Protein AF-C6DAR6-F1 (afdb_monomer_lite)

Foldseek 3Di:
DAFEEAEQLLCLLDLLVLVCLVPQFDDVNSYAHAADLQLSLVSNLVNLVPHPDDPVSSCVSNVVSVCSSPDPPGRRYDHDPVLCPFPVVCRNPSVSSVVSSCVVPNGLAYDDPDDDPGYDYSVVVVVVPPSSDDDPDDDFDPDLVRVCVVCVVVVVPDPDDDDDDPPDDPVPPVSVVVVVVVCVVPPD

Structure (mmCIF, N/CA/C/O backbone):
data_AF-C6DAR6-F1
#
_entry.id   AF-C6DAR6-F1
#
loop_
_atom_site.group_PDB
_atom_site.id
_atom_site.type_symbol
_atom_site.label_atom_id
_atom_site.label_alt_id
_atom_site.label_comp_id
_atom_site.label_asym_id
_atom_site.label_entity_id
_atom_site.label_seq_id
_atom_site.pdbx_PDB_ins_code
_atom_site.Cartn_x
_atom_site.Cartn_y
_atom_site.Cartn_z
_atom_site.occupancy
_atom_site.B_iso_or_equiv
_atom_site.auth_seq_id
_atom_site.auth_comp_id
_atom_site.auth_asym_id
_atom_site.auth_atom_id
_atom_site.pdbx_PDB_model_num
ATOM 1 N N . MET A 1 1 ? 5.109 1.250 -13.533 1.00 72.62 1 MET A N 1
ATOM 2 C CA . MET A 1 1 ? 5.911 0.999 -12.310 1.00 72.62 1 MET A CA 1
ATOM 3 C C . MET A 1 1 ? 5.033 1.287 -11.105 1.00 72.62 1 MET A C 1
ATOM 5 O O . MET A 1 1 ? 4.299 2.269 -11.155 1.00 72.62 1 MET A O 1
ATOM 9 N N . TYR A 1 2 ? 5.037 0.427 -10.086 1.00 86.88 2 TYR A N 1
ATOM 10 C CA . TYR A 1 2 ? 4.179 0.628 -8.918 1.00 86.88 2 TYR A CA 1
ATOM 11 C C . TYR A 1 2 ? 4.700 1.768 -8.029 1.00 86.88 2 TYR A C 1
ATOM 13 O O . TYR A 1 2 ? 5.867 2.149 -8.116 1.00 86.88 2 TYR A O 1
ATOM 21 N N . LYS A 1 3 ? 3.826 2.325 -7.193 1.00 92.81 3 LYS A N 1
ATOM 22 C CA . LYS A 1 3 ? 4.135 3.392 -6.244 1.00 92.81 3 LYS A CA 1
ATOM 23 C C . LYS A 1 3 ? 4.137 2.850 -4.828 1.00 92.81 3 LYS A C 1
ATOM 25 O O . LYS A 1 3 ? 3.215 2.143 -4.413 1.00 92.81 3 LYS A O 1
ATOM 30 N N . GLU A 1 4 ? 5.176 3.231 -4.106 1.00 95.06 4 GLU A N 1
ATOM 31 C CA . GLU A 1 4 ? 5.351 2.954 -2.690 1.00 95.06 4 GLU A CA 1
ATOM 32 C C . GLU A 1 4 ? 4.837 4.137 -1.889 1.00 95.06 4 GLU A C 1
ATOM 34 O O . GLU A 1 4 ? 5.430 5.215 -1.914 1.00 95.06 4 GLU A O 1
ATOM 39 N N . ILE A 1 5 ? 3.706 3.937 -1.225 1.00 96.06 5 ILE A N 1
ATOM 40 C CA . ILE A 1 5 ? 2.991 4.988 -0.515 1.00 96.06 5 ILE A CA 1
ATOM 41 C C . ILE A 1 5 ? 3.082 4.704 0.979 1.00 96.06 5 ILE A C 1
ATOM 43 O O . ILE A 1 5 ? 2.766 3.600 1.428 1.00 96.06 5 ILE A O 1
ATOM 47 N N . ALA A 1 6 ? 3.465 5.706 1.755 1.00 96.12 6 ALA A N 1
ATOM 48 C CA . ALA A 1 6 ? 3.233 5.684 3.188 1.00 96.12 6 ALA A CA 1
ATOM 49 C C . ALA A 1 6 ? 1.824 6.213 3.454 1.00 96.12 6 ALA A C 1
ATOM 51 O O . ALA A 1 6 ? 1.452 7.269 2.954 1.00 96.12 6 ALA A O 1
ATOM 52 N N . PHE A 1 7 ? 1.023 5.476 4.214 1.00 97.19 7 PHE A N 1
ATOM 53 C CA . PHE A 1 7 ? -0.338 5.879 4.562 1.00 97.19 7 PHE A CA 1
ATOM 54 C C . PHE A 1 7 ? -0.423 5.935 6.079 1.00 97.19 7 PHE A C 1
ATOM 56 O O . PHE A 1 7 ? -0.190 4.921 6.727 1.00 97.19 7 PHE A O 1
ATOM 63 N N . ASP A 1 8 ? -0.741 7.090 6.644 1.00 96.56 8 ASP A N 1
ATOM 64 C CA . ASP A 1 8 ? -0.852 7.270 8.087 1.00 96.56 8 ASP A CA 1
ATOM 65 C C . ASP A 1 8 ? -2.052 6.482 8.647 1.00 96.56 8 ASP A C 1
ATOM 67 O O . ASP A 1 8 ? -3.189 6.704 8.211 1.00 96.56 8 ASP A O 1
ATOM 71 N N . PRO A 1 9 ? -1.851 5.543 9.592 1.00 97.12 9 PRO A N 1
ATOM 72 C CA . PRO A 1 9 ? -2.948 4.789 10.187 1.00 97.12 9 PRO A CA 1
ATOM 73 C C . PRO A 1 9 ? -3.973 5.687 10.897 1.00 97.12 9 PRO A C 1
ATOM 75 O O . PRO A 1 9 ? -5.159 5.342 10.915 1.00 97.12 9 PRO A O 1
ATOM 78 N N . GLU A 1 10 ? -3.573 6.849 11.427 1.00 96.38 10 GLU A N 1
ATOM 79 C CA . GLU A 1 10 ? -4.484 7.794 12.088 1.00 96.38 10 GLU A CA 1
ATOM 80 C C . GLU A 1 10 ? -5.549 8.344 11.134 1.00 96.38 10 GLU A C 1
ATOM 82 O O . GLU A 1 10 ? -6.664 8.666 11.551 1.00 96.38 10 GLU A O 1
ATOM 87 N N . CYS A 1 11 ? -5.271 8.359 9.828 1.00 96.38 11 CYS A N 1
ATOM 88 C CA . CYS A 1 11 ? -6.237 8.783 8.820 1.00 96.38 11 CYS A CA 1
ATOM 89 C C . CYS A 1 11 ? -7.496 7.902 8.789 1.00 96.38 11 CYS A C 1
ATOM 91 O O . CYS A 1 11 ? -8.550 8.374 8.371 1.00 96.38 11 CYS A O 1
ATOM 93 N N . MET A 1 12 ? -7.448 6.662 9.296 1.00 97.19 12 MET A N 1
ATOM 94 C CA . MET A 1 12 ? -8.638 5.804 9.422 1.00 97.19 12 MET A CA 1
ATOM 95 C C . MET A 1 12 ? -9.660 6.311 10.455 1.00 97.19 12 MET A C 1
ATOM 97 O O . MET A 1 12 ? -10.744 5.735 10.580 1.00 97.19 12 MET A O 1
ATOM 101 N N . ALA A 1 13 ? -9.345 7.391 11.178 1.00 96.31 13 ALA A N 1
ATOM 102 C CA . ALA A 1 13 ? -10.314 8.152 11.957 1.00 96.31 13 ALA A CA 1
ATOM 103 C C . ALA A 1 13 ? -11.303 8.960 11.092 1.00 96.31 13 ALA A C 1
ATOM 105 O O . ALA A 1 13 ? -12.266 9.493 11.631 1.00 96.31 13 ALA A O 1
ATOM 106 N N . GLU A 1 14 ? -11.108 9.033 9.773 1.00 95.44 14 GLU A N 1
ATOM 107 C CA . GLU A 1 14 ? -12.036 9.647 8.818 1.00 95.44 14 GLU A CA 1
ATOM 108 C C . GLU A 1 14 ? -12.447 8.657 7.724 1.00 95.44 14 GLU A C 1
ATOM 110 O O . GLU A 1 14 ? -11.716 7.731 7.359 1.00 95.44 14 GLU A O 1
ATOM 115 N N . TYR A 1 15 ? -13.669 8.811 7.217 1.00 95.06 15 TYR A N 1
ATOM 116 C CA . TYR A 1 15 ? -14.281 7.804 6.348 1.00 95.06 15 TYR A CA 1
ATOM 117 C C . TYR A 1 15 ? -13.804 7.906 4.891 1.00 95.06 15 TYR A C 1
ATOM 119 O O . TYR A 1 15 ? -13.789 6.921 4.148 1.00 95.06 15 TYR A O 1
ATOM 127 N N . GLU A 1 16 ? -13.393 9.100 4.497 1.00 94.94 16 GLU A N 1
ATOM 128 C CA . GLU A 1 16 ? -12.881 9.483 3.190 1.00 94.94 16 GLU A CA 1
ATOM 129 C C . GLU A 1 16 ? -11.581 8.716 2.909 1.00 94.94 16 GLU A C 1
ATOM 131 O O . GLU A 1 16 ? -11.481 7.985 1.921 1.00 94.94 16 GLU A O 1
ATOM 136 N N . TYR A 1 17 ? -10.650 8.724 3.865 1.00 96.12 17 TYR A N 1
ATOM 137 C CA . TYR A 1 17 ? -9.402 7.962 3.795 1.00 96.12 17 TYR A CA 1
ATOM 138 C C . TYR A 1 17 ? -9.622 6.445 3.765 1.00 96.12 17 TYR A C 1
ATOM 140 O O . TYR A 1 17 ? -8.910 5.726 3.061 1.00 96.12 17 TYR A O 1
ATOM 148 N N . TYR A 1 18 ? -10.622 5.933 4.490 1.00 95.69 18 TYR A N 1
ATOM 149 C CA . TYR A 1 18 ? -11.021 4.526 4.380 1.00 95.69 18 TYR A CA 1
ATOM 150 C C . TYR A 1 18 ? -11.453 4.173 2.948 1.00 95.69 18 TYR A C 1
ATOM 152 O O . TYR A 1 18 ? -11.064 3.130 2.410 1.00 95.69 18 TYR A O 1
ATOM 160 N N . THR A 1 19 ? -12.253 5.040 2.329 1.00 95.31 19 THR A N 1
ATOM 161 C CA . THR A 1 19 ? -12.757 4.844 0.966 1.00 95.31 19 THR A CA 1
ATOM 162 C C . THR A 1 19 ? -11.606 4.870 -0.036 1.00 95.31 19 THR A C 1
ATOM 164 O O . THR A 1 19 ? -11.483 3.950 -0.849 1.00 95.31 19 THR A O 1
ATOM 167 N N . LEU A 1 20 ? -10.701 5.840 0.111 1.00 95.38 20 LEU A N 1
ATOM 168 C CA . LEU A 1 20 ? -9.467 5.954 -0.659 1.00 95.38 20 LEU A CA 1
ATOM 169 C C . LEU A 1 20 ? -8.611 4.683 -0.567 1.00 95.38 20 LEU A C 1
ATOM 171 O O . LEU A 1 20 ? -8.238 4.114 -1.594 1.00 95.38 20 LEU A O 1
ATOM 175 N N . LEU A 1 21 ? -8.334 4.194 0.647 1.00 95.38 21 LEU A N 1
ATOM 176 C CA . LEU A 1 21 ? -7.537 2.981 0.849 1.00 95.38 21 LEU A CA 1
ATOM 177 C C . LEU A 1 21 ? -8.157 1.773 0.133 1.00 95.38 21 LEU A C 1
ATOM 179 O O . LEU A 1 21 ? -7.459 0.977 -0.495 1.00 95.38 21 LEU A O 1
ATOM 183 N N . LYS A 1 22 ? -9.482 1.633 0.213 1.00 93.38 22 LYS A N 1
ATOM 184 C CA . LYS A 1 22 ? -10.204 0.505 -0.380 1.00 93.38 22 LYS A CA 1
ATOM 185 C C . LYS A 1 22 ? -10.217 0.551 -1.912 1.00 93.38 22 LYS A C 1
ATOM 187 O O . LYS A 1 22 ? -10.198 -0.511 -2.530 1.00 93.38 22 LYS A O 1
ATOM 192 N N . GLN A 1 23 ? -10.289 1.741 -2.508 1.00 93.62 23 GLN A N 1
ATOM 193 C CA . GLN A 1 23 ? -10.495 1.922 -3.950 1.00 93.62 23 GLN A CA 1
ATOM 194 C C . GLN A 1 23 ? -9.197 2.119 -4.741 1.00 93.62 23 GLN A C 1
ATOM 196 O O . GLN A 1 23 ? -9.125 1.703 -5.899 1.00 93.62 23 GLN A O 1
ATOM 201 N N . SER A 1 24 ? -8.176 2.719 -4.130 1.00 94.12 24 SER A N 1
ATOM 202 C CA . SER A 1 24 ? -7.004 3.227 -4.856 1.00 94.12 24 SER A CA 1
ATOM 203 C C . SER A 1 24 ? -5.730 2.406 -4.669 1.00 94.12 24 SER A C 1
ATOM 205 O O . SER A 1 24 ? -4.723 2.720 -5.302 1.00 94.12 24 SER A O 1
ATOM 207 N N . PHE A 1 25 ? -5.771 1.342 -3.861 1.00 94.56 25 PHE A N 1
ATOM 208 C CA . PHE A 1 25 ? -4.615 0.498 -3.547 1.00 94.56 25 PHE A CA 1
ATOM 209 C C . PHE A 1 25 ? -4.808 -0.956 -3.968 1.00 94.56 25 PHE A C 1
ATOM 211 O O . PHE A 1 25 ? -5.911 -1.509 -3.913 1.00 94.56 25 PHE A O 1
ATOM 218 N N . GLY A 1 26 ? -3.695 -1.595 -4.316 1.00 91.69 26 GLY A N 1
ATOM 219 C CA . GLY A 1 26 ? -3.613 -2.970 -4.790 1.00 91.69 26 GLY A CA 1
ATOM 220 C C . GLY A 1 26 ? -2.947 -3.071 -6.160 1.00 91.69 26 GLY A C 1
ATOM 221 O O . GLY A 1 26 ? -2.604 -2.065 -6.784 1.00 91.69 26 GLY A O 1
ATOM 222 N N . PHE A 1 27 ? -2.795 -4.312 -6.627 1.00 88.00 27 PHE A N 1
ATOM 223 C CA . PHE A 1 27 ? -2.097 -4.645 -7.872 1.00 88.00 27 PHE A CA 1
ATOM 224 C C . PHE A 1 27 ? -2.648 -3.895 -9.086 1.00 88.00 27 PHE A C 1
ATOM 226 O O . PHE A 1 27 ? -1.899 -3.174 -9.738 1.00 88.00 27 PHE A O 1
ATOM 233 N N . GLU A 1 28 ? -3.965 -3.937 -9.290 1.00 88.00 28 GLU A N 1
ATOM 234 C CA . GLU A 1 28 ? -4.647 -3.248 -10.400 1.00 88.00 28 GLU A CA 1
ATOM 235 C C . GLU A 1 28 ? -4.445 -1.730 -10.407 1.00 88.00 28 GLU A C 1
ATOM 237 O O . GLU A 1 28 ? -4.609 -1.068 -11.427 1.00 88.00 28 GLU A O 1
ATOM 242 N N . LYS A 1 29 ? -4.132 -1.146 -9.247 1.00 91.56 29 LYS A N 1
ATOM 243 C CA . LYS A 1 29 ? -3.915 0.296 -9.113 1.00 91.56 29 LYS A CA 1
ATOM 244 C C . LYS A 1 29 ? -2.443 0.670 -9.192 1.00 91.56 29 LYS A C 1
ATOM 246 O O . LYS A 1 29 ? -2.137 1.854 -9.264 1.00 91.56 29 LYS A O 1
ATOM 251 N N . GLY A 1 30 ? -1.539 -0.311 -9.142 1.00 91.44 30 GLY A N 1
ATOM 252 C CA . GLY A 1 30 ? -0.102 -0.083 -9.067 1.00 91.44 30 GLY A CA 1
ATOM 253 C C . GLY A 1 30 ? 0.305 0.760 -7.858 1.00 91.44 30 GLY A C 1
ATOM 254 O O . GLY A 1 30 ? 1.324 1.437 -7.919 1.00 91.44 30 GLY A O 1
ATOM 255 N N . ARG A 1 31 ? -0.481 0.767 -6.774 1.00 94.06 31 ARG A N 1
ATOM 256 C CA . ARG A 1 31 ? -0.204 1.538 -5.552 1.00 94.06 31 ARG A CA 1
ATOM 257 C C . ARG A 1 31 ? -0.294 0.626 -4.349 1.00 94.06 31 ARG A C 1
ATOM 259 O O . ARG A 1 31 ? -1.281 -0.093 -4.185 1.00 94.06 31 ARG A O 1
ATOM 266 N N . TYR A 1 32 ? 0.712 0.696 -3.492 1.00 96.00 32 TYR A N 1
ATOM 267 C CA . TYR A 1 32 ? 0.799 -0.141 -2.309 1.00 96.00 32 TYR A CA 1
ATOM 268 C C . TYR A 1 32 ? 1.104 0.703 -1.088 1.00 96.00 32 TYR A C 1
ATOM 270 O O . TYR A 1 32 ? 1.974 1.573 -1.134 1.00 96.00 32 TYR A O 1
ATOM 278 N N . VAL A 1 33 ? 0.400 0.414 0.005 1.00 96.81 33 VAL A N 1
ATOM 279 C CA . VAL A 1 33 ? 0.783 0.930 1.314 1.00 96.81 33 VAL A CA 1
ATOM 280 C C . VAL A 1 33 ? 1.982 0.125 1.785 1.00 96.81 33 VAL A C 1
ATOM 282 O O . VAL A 1 33 ? 1.913 -1.103 1.893 1.00 96.81 33 VAL A O 1
ATOM 285 N N . ILE A 1 34 ? 3.075 0.817 2.063 1.00 96.44 34 ILE A N 1
ATOM 286 C CA . ILE A 1 34 ? 4.301 0.195 2.535 1.00 96.44 34 ILE A CA 1
ATOM 287 C C . ILE A 1 34 ? 4.346 0.277 4.052 1.00 96.44 34 ILE A C 1
ATOM 289 O O . ILE A 1 34 ? 4.606 1.337 4.614 1.00 96.44 34 ILE A O 1
ATOM 293 N N . ALA A 1 35 ? 4.045 -0.839 4.710 1.00 96.00 35 ALA A N 1
ATOM 294 C CA . ALA A 1 35 ? 4.057 -0.947 6.164 1.00 96.00 35 ALA A CA 1
ATOM 295 C C . ALA A 1 35 ? 4.006 -2.406 6.626 1.00 96.00 35 ALA A C 1
ATOM 297 O O . ALA A 1 35 ? 3.549 -3.303 5.908 1.00 96.00 35 ALA A O 1
ATOM 298 N N . SER A 1 36 ? 4.382 -2.637 7.885 1.00 94.50 36 SER A N 1
ATOM 299 C CA . SER A 1 36 ? 4.024 -3.875 8.576 1.00 94.50 36 SER A CA 1
ATOM 300 C C . SER A 1 36 ? 2.509 -3.977 8.697 1.00 94.50 36 SER A C 1
ATOM 302 O O . SER A 1 36 ? 1.880 -3.277 9.486 1.00 94.50 36 SER A O 1
ATOM 304 N N . LYS A 1 37 ? 1.904 -4.883 7.927 1.00 94.06 37 LYS A N 1
ATOM 305 C CA . LYS A 1 37 ? 0.448 -5.050 7.867 1.00 94.06 37 LYS A CA 1
ATOM 306 C C . LYS A 1 37 ? -0.194 -5.239 9.243 1.00 94.06 37 LYS A C 1
ATOM 308 O O . LYS A 1 37 ? -1.268 -4.697 9.495 1.00 94.06 37 LYS A O 1
ATOM 313 N N . LYS A 1 38 ? 0.444 -6.004 10.132 1.00 93.38 38 LYS A N 1
ATOM 314 C CA . LYS A 1 38 ? -0.079 -6.288 11.474 1.00 93.38 38 LYS A CA 1
ATOM 315 C C . LYS A 1 38 ? -0.078 -5.040 12.357 1.00 93.38 38 LYS A C 1
ATOM 317 O O . LYS A 1 38 ? -1.118 -4.727 12.929 1.00 93.38 38 LYS A O 1
ATOM 322 N N . GLU A 1 39 ? 1.054 -4.349 12.450 1.00 95.25 39 GLU A N 1
ATOM 323 C CA . GLU A 1 39 ? 1.183 -3.189 13.341 1.00 95.25 39 GLU A CA 1
ATOM 324 C C . GLU A 1 39 ? 0.423 -1.979 12.782 1.00 95.25 39 GLU A C 1
ATOM 326 O O . GLU A 1 39 ? -0.363 -1.363 13.500 1.00 95.25 39 GLU A O 1
ATOM 331 N N . TRP A 1 40 ? 0.476 -1.762 11.464 1.00 96.81 40 TRP A N 1
ATOM 332 C CA . TRP A 1 40 ? -0.306 -0.722 10.795 1.00 96.81 40 TRP A CA 1
ATOM 333 C C . TRP A 1 40 ? -1.814 -0.890 11.012 1.00 96.81 40 TRP A C 1
ATOM 335 O O . TRP A 1 40 ? -2.504 0.052 11.396 1.00 96.81 40 TRP A O 1
ATOM 345 N N . THR A 1 41 ? -2.354 -2.104 10.816 1.00 95.81 41 THR A N 1
ATOM 346 C CA . THR A 1 41 ? -3.798 -2.344 11.012 1.00 95.81 41 THR A CA 1
ATOM 347 C C . THR A 1 41 ? -4.223 -2.192 12.469 1.00 95.81 41 THR A C 1
ATOM 349 O O . THR A 1 41 ? -5.346 -1.758 12.720 1.00 95.81 41 THR A O 1
ATOM 352 N N . LYS A 1 42 ? -3.346 -2.507 13.428 1.00 96.19 42 LYS A N 1
ATOM 353 C CA . LYS A 1 42 ? -3.586 -2.326 14.866 1.00 96.19 42 LYS A CA 1
ATOM 354 C C . LYS A 1 42 ? -3.693 -0.844 15.231 1.00 96.19 42 LYS A C 1
ATOM 356 O O . LYS A 1 42 ? -4.652 -0.471 15.907 1.00 96.19 42 LYS A O 1
ATOM 361 N N . GLU A 1 43 ? -2.768 -0.005 14.767 1.00 96.94 43 GLU A N 1
ATOM 362 C CA . GLU A 1 43 ? -2.833 1.450 14.968 1.00 96.94 43 GLU A CA 1
ATOM 363 C C . GLU A 1 43 ? -4.058 2.061 14.276 1.00 96.94 43 GLU A C 1
ATOM 365 O O . GLU A 1 43 ? -4.858 2.746 14.916 1.00 96.94 43 GLU A O 1
ATOM 370 N N . ALA A 1 44 ? -4.294 1.703 13.012 1.00 97.50 44 ALA A N 1
ATOM 371 C CA . ALA A 1 44 ? -5.449 2.158 12.241 1.00 97.50 44 ALA A CA 1
ATOM 372 C C . ALA A 1 44 ? -6.782 1.802 12.914 1.00 97.50 44 ALA A C 1
ATOM 374 O O . ALA A 1 44 ? -7.735 2.583 12.926 1.00 97.50 44 ALA A O 1
ATOM 375 N N . PHE A 1 45 ? -6.861 0.611 13.509 1.00 97.44 45 PHE A N 1
ATOM 376 C CA . PHE A 1 45 ? -8.051 0.161 14.218 1.00 97.44 45 PHE A CA 1
ATOM 377 C C . PHE A 1 45 ? -8.296 0.970 15.496 1.00 97.44 45 PHE A C 1
ATOM 379 O O . PHE A 1 45 ? -9.448 1.282 15.809 1.00 97.44 45 PHE A O 1
ATOM 386 N N . ARG A 1 46 ? -7.231 1.326 16.229 1.00 97.06 46 ARG A N 1
ATOM 387 C CA . ARG A 1 46 ? -7.315 2.207 17.405 1.00 97.06 46 ARG A CA 1
ATOM 388 C C . ARG A 1 46 ? -7.810 3.596 17.005 1.00 97.06 46 ARG A C 1
ATOM 390 O O . ARG A 1 46 ? -8.774 4.068 17.607 1.00 97.06 46 ARG A O 1
ATOM 397 N N . ALA A 1 47 ? -7.241 4.181 15.951 1.00 97.00 47 ALA A N 1
ATOM 398 C CA . ALA A 1 47 ? -7.662 5.477 15.420 1.00 97.00 47 ALA A CA 1
ATOM 399 C C . ALA A 1 47 ? -9.142 5.474 15.000 1.00 97.00 47 ALA A C 1
ATOM 401 O O . ALA A 1 47 ? -9.929 6.305 15.453 1.00 97.00 47 ALA A O 1
ATOM 402 N N . ALA A 1 48 ? -9.569 4.468 14.228 1.00 97.31 48 ALA A N 1
ATOM 403 C CA . ALA A 1 48 ? -10.964 4.328 13.817 1.00 97.31 48 ALA A CA 1
ATOM 404 C C . ALA A 1 48 ? -11.920 4.180 15.015 1.00 97.31 48 ALA A C 1
ATOM 406 O O . ALA A 1 48 ? -13.017 4.741 15.006 1.00 97.31 48 ALA A O 1
ATOM 407 N N . LYS A 1 49 ? -11.528 3.447 16.068 1.00 96.38 49 LYS A N 1
ATOM 408 C CA . LYS A 1 49 ? -12.354 3.283 17.276 1.00 96.38 49 LYS A CA 1
ATOM 409 C C . LYS A 1 49 ? -12.521 4.573 18.076 1.00 96.38 49 LYS A C 1
ATOM 411 O O . LYS A 1 49 ? -13.625 4.807 18.566 1.00 96.38 49 LYS A O 1
ATOM 416 N N . ALA A 1 50 ? -11.451 5.354 18.206 1.00 96.56 50 ALA A N 1
ATOM 417 C CA . ALA A 1 50 ? -11.434 6.614 18.947 1.00 96.56 50 ALA A CA 1
ATOM 418 C C . ALA A 1 50 ? -12.090 7.780 18.183 1.00 96.56 50 ALA A C 1
ATOM 420 O O . ALA A 1 50 ? -12.347 8.829 18.762 1.00 96.56 50 ALA A O 1
ATOM 421 N N . SER A 1 51 ? -12.368 7.601 16.891 1.00 95.88 51 SER A N 1
ATOM 422 C CA . SER A 1 51 ? -12.891 8.656 16.025 1.00 95.88 51 SER A CA 1
ATOM 423 C C . SER A 1 51 ? -14.351 9.052 16.281 1.00 95.88 51 SER A C 1
ATOM 425 O O . SER A 1 51 ? -15.172 8.274 16.779 1.00 95.88 51 SER A O 1
ATOM 427 N N . GLY A 1 52 ? -14.696 10.258 15.819 1.00 94.38 52 GLY A N 1
ATOM 428 C CA . GLY A 1 52 ? -16.057 10.798 15.805 1.00 94.38 52 GLY A CA 1
ATOM 429 C C . GLY A 1 52 ? -16.955 10.284 14.670 1.00 94.38 52 GLY A C 1
ATOM 430 O O . GLY A 1 52 ? -18.105 10.705 14.582 1.00 94.38 52 GLY A O 1
ATOM 431 N N . ILE A 1 53 ? -16.488 9.375 13.799 1.00 94.88 53 ILE A N 1
ATOM 432 C CA . ILE A 1 53 ? -17.305 8.884 12.673 1.00 94.88 53 ILE A CA 1
ATOM 433 C C . ILE A 1 53 ? -18.548 8.144 13.169 1.00 94.88 53 ILE A C 1
ATOM 435 O O . ILE A 1 53 ? -18.521 7.482 14.213 1.00 94.88 53 ILE A O 1
ATOM 439 N N . SER A 1 54 ? -19.633 8.210 12.392 1.00 96.50 54 SER A N 1
ATOM 440 C CA . SER A 1 54 ? -20.908 7.596 12.772 1.00 96.50 54 SER A CA 1
ATOM 441 C C . SER A 1 54 ? -20.763 6.089 13.052 1.00 96.50 54 SER A C 1
ATOM 443 O O . SER A 1 54 ? -19.946 5.420 12.406 1.00 96.50 54 SER A O 1
ATOM 445 N N . PRO A 1 55 ? -21.556 5.505 13.972 1.00 96.31 55 PRO A N 1
ATOM 446 C CA . PRO A 1 55 ? -21.398 4.104 14.379 1.00 96.31 55 PRO A CA 1
ATOM 447 C C . PRO A 1 55 ? -21.402 3.103 13.212 1.00 96.31 55 PRO A C 1
ATOM 449 O O . PRO A 1 55 ? -20.603 2.165 13.186 1.00 96.31 55 PRO A O 1
ATOM 452 N N . VAL A 1 56 ? -22.254 3.327 12.205 1.00 96.56 56 VAL A N 1
ATOM 453 C CA . VAL A 1 56 ? -22.352 2.477 11.004 1.00 96.56 56 VAL A CA 1
ATOM 454 C C . VAL A 1 56 ? -21.079 2.558 10.152 1.00 96.56 56 VAL A C 1
ATOM 456 O O . VAL A 1 56 ? -20.526 1.527 9.749 1.00 96.56 56 VAL A O 1
ATOM 459 N N . LYS A 1 57 ? -20.566 3.774 9.917 1.00 96.88 57 LYS A N 1
ATOM 460 C CA . LYS A 1 57 ? -19.301 3.991 9.200 1.00 96.88 57 LYS A CA 1
ATOM 461 C C . LYS A 1 57 ? -18.132 3.375 9.974 1.00 96.88 57 LYS A C 1
ATOM 463 O O . LYS A 1 57 ? -17.364 2.606 9.401 1.00 96.88 57 LYS A O 1
ATOM 468 N N . ARG A 1 58 ? -18.068 3.584 11.292 1.00 97.56 58 ARG A N 1
ATOM 469 C CA . ARG A 1 58 ? -17.044 3.006 12.180 1.00 97.56 58 ARG A CA 1
ATOM 470 C C . ARG A 1 58 ? -17.002 1.488 12.122 1.00 97.56 58 ARG A C 1
ATOM 472 O O . ARG A 1 58 ? -15.930 0.892 12.001 1.00 97.56 58 ARG A O 1
ATOM 479 N N . ARG A 1 59 ? -18.172 0.846 12.164 1.00 96.75 59 ARG A N 1
ATOM 480 C CA . ARG A 1 59 ? -18.295 -0.609 12.020 1.00 96.75 59 ARG A CA 1
ATOM 481 C C . ARG A 1 59 ? -17.774 -1.084 10.663 1.00 96.75 59 ARG A C 1
ATOM 483 O O . ARG A 1 59 ? -17.117 -2.118 10.591 1.00 96.75 59 ARG A O 1
ATOM 490 N N . SER A 1 60 ? -18.014 -0.321 9.600 1.00 96.88 60 SER A N 1
ATOM 491 C CA . SER A 1 60 ? -17.510 -0.637 8.257 1.00 96.88 60 SER A CA 1
ATOM 492 C C . SER A 1 60 ? -15.980 -0.587 8.187 1.00 96.88 60 SER A C 1
ATOM 494 O O . SER A 1 60 ? -15.367 -1.540 7.700 1.00 96.88 60 SER A O 1
ATOM 496 N N . VAL A 1 61 ? -15.365 0.471 8.730 1.00 97.38 61 VAL A N 1
ATOM 497 C CA . VAL A 1 61 ? -13.900 0.637 8.786 1.00 97.38 61 VAL A CA 1
ATOM 498 C C . VAL A 1 61 ? -13.258 -0.477 9.616 1.00 97.38 61 VAL A C 1
ATOM 500 O O . VAL A 1 61 ? -12.391 -1.201 9.136 1.00 97.38 61 VAL A O 1
ATOM 503 N N . THR A 1 62 ? -13.728 -0.680 10.846 1.00 97.00 62 THR A N 1
ATOM 504 C CA . THR A 1 62 ? -13.173 -1.686 11.769 1.00 97.00 62 THR A CA 1
ATOM 505 C C . THR A 1 62 ? -13.320 -3.117 11.240 1.00 97.00 62 THR A C 1
ATOM 507 O O . THR A 1 62 ? -12.371 -3.899 11.313 1.00 97.00 62 THR A O 1
ATOM 510 N N . ASN A 1 63 ? -14.458 -3.466 10.628 1.00 96.44 63 ASN A N 1
ATOM 511 C CA . ASN A 1 63 ? -14.635 -4.764 9.968 1.00 96.44 63 ASN A CA 1
ATOM 512 C C . ASN A 1 63 ? -13.679 -4.951 8.789 1.00 96.44 63 ASN A C 1
ATOM 514 O O . ASN A 1 63 ? -13.142 -6.043 8.599 1.00 96.44 63 ASN A O 1
ATOM 518 N N . TYR A 1 64 ? -13.474 -3.904 7.989 1.00 95.44 64 TYR A N 1
ATOM 519 C CA . TYR A 1 64 ? -12.524 -3.936 6.887 1.00 95.44 64 TYR A CA 1
ATOM 520 C C . TYR A 1 64 ? -11.092 -4.152 7.382 1.00 95.44 64 TYR A C 1
ATOM 522 O O . TYR A 1 64 ? -10.423 -5.045 6.873 1.00 95.44 64 TYR A O 1
ATOM 530 N N . LEU A 1 65 ? -10.648 -3.417 8.405 1.00 95.31 65 LEU A N 1
ATOM 531 C CA . LEU A 1 65 ? -9.310 -3.568 8.987 1.00 95.31 65 LEU A CA 1
ATOM 532 C C . LEU A 1 65 ? -9.092 -4.975 9.570 1.00 95.31 65 LEU A C 1
ATOM 534 O O . LEU A 1 65 ? -8.060 -5.595 9.317 1.00 95.31 65 LEU A O 1
ATOM 538 N N . ASN A 1 66 ? -10.098 -5.530 10.255 1.00 94.25 66 ASN A N 1
ATOM 539 C CA . ASN A 1 66 ? -10.065 -6.911 10.752 1.00 94.25 66 ASN A CA 1
ATOM 540 C C . ASN A 1 66 ? -9.928 -7.941 9.621 1.00 94.25 66 ASN A C 1
ATOM 542 O O . ASN A 1 66 ? -9.177 -8.909 9.744 1.00 94.25 66 ASN A O 1
ATOM 546 N N . LYS A 1 67 ? -10.659 -7.753 8.513 1.00 92.75 67 LYS A N 1
ATOM 547 C CA . LYS A 1 67 ? -10.522 -8.605 7.322 1.00 92.75 67 LYS A CA 1
ATOM 548 C C . LYS A 1 67 ? -9.145 -8.448 6.697 1.00 92.75 67 LYS A C 1
ATOM 550 O O . LYS A 1 67 ? -8.502 -9.449 6.399 1.00 92.75 67 LYS A O 1
ATOM 555 N N . LEU A 1 68 ? -8.672 -7.209 6.563 1.00 91.31 68 LEU A N 1
ATOM 556 C CA . LEU A 1 68 ? -7.370 -6.898 5.995 1.00 91.31 68 LEU A CA 1
ATOM 557 C C . LEU A 1 68 ? -6.276 -7.652 6.750 1.00 91.31 68 LEU A C 1
ATOM 559 O O . LEU A 1 68 ? -5.510 -8.358 6.108 1.00 91.31 68 LEU A O 1
ATOM 563 N N . GLN A 1 69 ? -6.267 -7.606 8.085 1.00 89.25 69 GLN A N 1
ATOM 564 C CA . GLN A 1 69 ? -5.289 -8.309 8.923 1.00 89.25 69 GLN A CA 1
ATOM 565 C C . GLN A 1 69 ? -5.288 -9.838 8.721 1.00 89.25 69 GLN A C 1
ATOM 567 O O . GLN A 1 69 ? -4.221 -10.450 8.701 1.00 89.25 69 GLN A O 1
ATOM 572 N N . LYS A 1 70 ? -6.464 -10.458 8.547 1.00 87.50 70 LYS A N 1
ATOM 573 C CA . LYS A 1 70 ? -6.613 -11.921 8.406 1.00 87.50 70 LYS A CA 1
ATOM 574 C C . LYS A 1 70 ? -6.350 -12.429 6.988 1.00 87.50 70 LYS A C 1
ATOM 576 O O . LYS A 1 70 ? -5.877 -13.549 6.802 1.00 87.50 70 LYS A O 1
ATOM 581 N N . GLU A 1 71 ? -6.682 -11.638 5.975 1.00 84.44 71 GLU A N 1
ATOM 582 C CA . GLU A 1 71 ? -6.614 -12.068 4.582 1.00 84.44 71 GLU A CA 1
ATOM 583 C C . GLU A 1 71 ? -5.181 -11.997 4.040 1.00 84.44 71 GLU A C 1
ATOM 585 O O . GLU A 1 71 ? -4.648 -10.917 3.782 1.00 84.44 71 GLU A O 1
ATOM 590 N N . LYS A 1 72 ? -4.567 -13.161 3.791 1.00 73.31 72 LYS A N 1
ATOM 591 C CA . LYS A 1 72 ? -3.225 -13.258 3.184 1.00 73.31 72 LYS A CA 1
ATOM 592 C C . LYS A 1 72 ? -3.184 -12.839 1.708 1.00 73.31 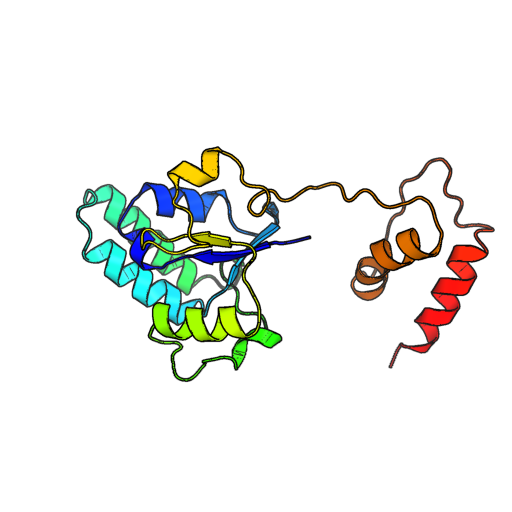72 LYS A C 1
ATOM 594 O O . LYS A 1 72 ? -2.144 -12.403 1.246 1.00 73.31 72 LYS A O 1
ATOM 599 N N . LYS A 1 73 ? -4.302 -12.967 0.980 1.00 70.56 73 LYS A N 1
ATOM 600 C CA . LYS A 1 73 ? -4.373 -12.720 -0.474 1.00 70.56 73 LYS A CA 1
ATOM 601 C C . LYS A 1 73 ? -4.531 -11.242 -0.852 1.00 70.56 73 LYS A C 1
ATOM 603 O O . LYS A 1 73 ? -4.250 -10.873 -1.988 1.00 70.56 73 LYS A O 1
ATOM 608 N N . ARG A 1 74 ? -5.003 -10.386 0.065 1.00 68.12 74 ARG A N 1
ATOM 609 C CA . ARG A 1 74 ? -5.109 -8.942 -0.198 1.00 68.12 74 ARG A CA 1
ATOM 610 C C . ARG A 1 74 ? -3.760 -8.272 0.001 1.00 68.12 74 ARG A C 1
ATOM 612 O O . ARG A 1 74 ? -3.370 -7.967 1.133 1.00 68.12 74 ARG A O 1
ATOM 619 N N . ASN A 1 75 ? -3.118 -7.986 -1.123 1.00 80.44 75 ASN A N 1
ATOM 620 C CA . ASN A 1 75 ? -1.807 -7.354 -1.206 1.00 80.44 75 ASN A CA 1
ATOM 621 C C . ASN A 1 75 ? -1.912 -5.822 -1.275 1.00 80.44 75 ASN A C 1
ATOM 623 O O . ASN A 1 75 ? -1.226 -5.212 -2.071 1.00 80.44 75 ASN A O 1
ATOM 627 N N . GLN A 1 76 ? -2.802 -5.176 -0.515 1.00 92.44 76 GLN A N 1
ATOM 628 C CA . GLN A 1 76 ? -2.881 -3.699 -0.504 1.00 92.44 76 GLN A CA 1
ATOM 629 C C . GLN A 1 76 ? -1.822 -3.066 0.406 1.00 92.44 76 GLN A C 1
ATOM 631 O O . GLN A 1 76 ? -1.344 -1.970 0.124 1.00 92.44 76 GLN A O 1
ATOM 636 N N . ILE A 1 77 ? -1.458 -3.780 1.475 1.00 94.56 77 ILE A N 1
ATOM 637 C CA . ILE A 1 77 ? -0.382 -3.419 2.396 1.00 94.56 77 ILE A CA 1
ATOM 638 C C . ILE A 1 77 ? 0.698 -4.485 2.283 1.00 94.56 77 ILE A C 1
ATOM 640 O O . ILE A 1 77 ? 0.400 -5.674 2.446 1.00 94.56 77 ILE A O 1
ATOM 644 N N . LEU A 1 78 ? 1.930 -4.067 2.022 1.00 93.00 78 LEU A N 1
ATOM 645 C CA . LEU A 1 78 ? 3.089 -4.946 1.948 1.00 93.00 78 LEU A CA 1
ATOM 646 C C . LEU A 1 78 ? 4.308 -4.283 2.585 1.00 93.00 78 LEU A C 1
ATOM 648 O O . LEU A 1 78 ? 4.397 -3.064 2.654 1.00 93.00 78 LEU A O 1
ATOM 652 N N . LEU A 1 79 ? 5.253 -5.094 3.046 1.00 93.81 79 LEU A N 1
ATOM 653 C CA . LEU A 1 79 ? 6.549 -4.624 3.520 1.00 93.81 79 LEU A CA 1
ATOM 654 C C . LEU A 1 79 ? 7.623 -5.304 2.667 1.00 93.81 79 LEU A C 1
ATOM 656 O O . LEU A 1 79 ? 7.823 -6.513 2.821 1.00 93.81 79 LEU A O 1
ATOM 660 N N . PRO A 1 80 ? 8.267 -4.582 1.734 1.00 93.31 80 PRO A N 1
ATOM 661 C CA . PRO A 1 80 ? 9.326 -5.145 0.911 1.00 93.31 80 PRO A CA 1
ATOM 662 C C . PRO A 1 80 ? 10.493 -5.632 1.773 1.00 93.31 80 PRO A C 1
ATOM 664 O O . PRO A 1 80 ? 10.800 -5.038 2.805 1.00 93.31 80 PRO A O 1
ATOM 667 N N . THR A 1 81 ? 11.180 -6.685 1.330 1.00 93.06 81 THR A N 1
ATOM 668 C CA . THR A 1 81 ? 12.314 -7.277 2.063 1.00 93.06 81 THR A CA 1
ATOM 669 C C . THR A 1 81 ? 13.419 -6.263 2.334 1.00 93.06 81 THR A C 1
ATOM 671 O O . THR A 1 81 ? 13.916 -6.198 3.450 1.00 93.06 81 THR A O 1
ATOM 674 N N . TYR A 1 82 ? 13.727 -5.408 1.359 1.00 93.94 82 TYR A N 1
ATOM 675 C CA . TYR A 1 82 ? 14.756 -4.374 1.483 1.00 93.94 82 TYR A CA 1
ATOM 676 C C . TYR A 1 82 ? 14.394 -3.245 2.470 1.00 93.94 82 TYR A C 1
ATOM 678 O O . TYR A 1 82 ? 15.266 -2.488 2.877 1.00 93.94 82 TYR A O 1
ATOM 686 N N . ARG A 1 83 ? 13.120 -3.138 2.875 1.00 94.94 83 ARG A N 1
ATOM 687 C CA . ARG A 1 83 ? 12.640 -2.200 3.904 1.00 94.94 83 ARG A CA 1
ATOM 688 C C . ARG A 1 83 ? 12.429 -2.852 5.265 1.00 94.94 83 ARG A C 1
ATOM 690 O O . ARG A 1 83 ? 12.206 -2.142 6.240 1.00 94.94 83 ARG A O 1
ATOM 697 N N . LYS A 1 84 ? 12.453 -4.184 5.343 1.00 93.88 84 LYS A N 1
ATOM 698 C CA . LYS A 1 84 ? 11.987 -4.941 6.512 1.00 93.88 84 LYS A CA 1
ATOM 699 C C . LYS A 1 84 ? 12.779 -4.633 7.782 1.00 93.88 84 LYS A C 1
ATOM 701 O O . LYS A 1 84 ? 12.174 -4.523 8.843 1.00 93.88 84 LYS A O 1
ATOM 706 N N . ASP A 1 85 ? 14.092 -4.477 7.650 1.00 94.69 85 ASP A N 1
ATOM 707 C CA . ASP A 1 85 ? 15.002 -4.311 8.788 1.00 94.69 85 ASP A CA 1
ATOM 708 C C . ASP A 1 85 ? 15.247 -2.833 9.146 1.00 94.69 85 ASP A C 1
ATOM 710 O O . ASP A 1 85 ? 15.877 -2.527 10.153 1.00 94.69 85 ASP A O 1
ATOM 714 N N . ILE A 1 86 ? 14.736 -1.894 8.343 1.00 95.31 86 ILE A N 1
ATOM 715 C CA . ILE A 1 86 ? 14.932 -0.456 8.559 1.00 95.31 86 ILE A CA 1
ATOM 716 C C . ILE A 1 86 ? 13.955 0.037 9.635 1.00 95.31 86 ILE A C 1
ATOM 718 O O . ILE A 1 86 ? 12.735 -0.009 9.450 1.00 95.31 86 ILE A O 1
ATOM 722 N N . GLY A 1 87 ? 14.491 0.520 10.758 1.00 92.38 87 GLY A N 1
ATOM 723 C CA . GLY A 1 87 ? 13.703 1.021 11.889 1.00 92.38 87 GLY A CA 1
ATOM 724 C C . GLY A 1 87 ? 12.808 -0.043 12.531 1.00 92.38 87 GLY A C 1
ATOM 725 O O . GLY A 1 87 ? 11.769 0.298 13.094 1.00 92.38 87 GLY A O 1
ATOM 726 N N . ALA A 1 88 ? 13.147 -1.331 12.405 1.00 93.50 88 ALA A N 1
ATOM 727 C CA . ALA A 1 88 ? 12.327 -2.448 12.882 1.00 93.50 88 ALA A CA 1
ATOM 728 C C . ALA A 1 88 ? 12.063 -2.397 14.400 1.00 93.50 88 ALA A C 1
ATOM 730 O O . ALA A 1 88 ? 11.019 -2.849 14.867 1.00 93.50 88 ALA A O 1
ATOM 731 N N . GLU A 1 89 ? 12.967 -1.792 15.162 1.00 95.75 89 GLU A N 1
ATOM 732 C CA . GLU A 1 89 ? 12.842 -1.501 16.588 1.00 95.75 89 GLU A CA 1
ATOM 733 C C . GLU A 1 89 ? 11.708 -0.509 16.909 1.00 95.75 89 GLU A C 1
ATOM 735 O O . GLU A 1 89 ? 11.172 -0.521 18.015 1.00 95.75 89 GLU A O 1
ATOM 740 N N . TYR A 1 90 ? 11.277 0.289 15.927 1.00 95.19 90 TYR A N 1
ATOM 741 C CA . TYR A 1 90 ? 10.186 1.260 16.044 1.00 95.19 90 TYR A CA 1
ATOM 742 C C . TYR A 1 90 ? 8.901 0.811 15.342 1.00 95.19 90 TYR A C 1
ATOM 744 O O . TYR A 1 90 ? 7.976 1.603 15.210 1.00 95.19 90 TYR A O 1
ATOM 752 N N . ILE A 1 91 ? 8.801 -0.447 14.896 1.00 92.81 91 ILE A N 1
ATOM 753 C CA . ILE A 1 91 ? 7.688 -0.952 14.066 1.00 92.81 91 ILE A CA 1
ATOM 754 C C . ILE A 1 91 ? 6.292 -0.809 14.700 1.00 92.81 91 ILE A C 1
ATOM 756 O O . ILE A 1 91 ? 5.291 -0.870 13.987 1.00 92.81 91 ILE A O 1
ATOM 760 N N . GLU A 1 92 ? 6.217 -0.643 16.023 1.00 92.50 92 GLU A N 1
ATOM 761 C CA . GLU A 1 92 ? 4.972 -0.407 16.770 1.00 92.50 92 GLU A CA 1
ATOM 762 C C . GLU A 1 92 ? 4.585 1.078 16.896 1.00 92.50 92 GLU A C 1
ATOM 764 O O . GLU A 1 92 ? 3.518 1.381 17.432 1.00 92.50 92 GLU A O 1
ATOM 769 N N . ASN A 1 93 ? 5.457 1.990 16.457 1.00 93.62 93 ASN A N 1
ATOM 770 C CA . ASN A 1 93 ? 5.217 3.425 16.381 1.00 93.62 93 ASN A CA 1
ATOM 771 C C . ASN A 1 93 ? 5.391 3.871 14.928 1.00 93.62 93 ASN A C 1
ATOM 773 O O . ASN A 1 93 ? 6.501 4.183 14.485 1.00 93.62 93 ASN A O 1
ATOM 777 N N . TRP A 1 94 ? 4.279 3.914 14.194 1.00 94.06 94 TRP A N 1
ATOM 778 C CA . TRP A 1 94 ? 4.282 4.235 12.772 1.00 94.06 94 TRP A CA 1
ATOM 779 C C . TRP A 1 94 ? 5.026 5.530 12.429 1.00 94.06 94 TRP A C 1
ATOM 781 O O . TRP A 1 94 ? 5.767 5.549 11.451 1.00 94.06 94 TRP A O 1
ATOM 791 N N . SER A 1 95 ? 4.877 6.594 13.225 1.00 91.69 95 SER A N 1
ATOM 792 C CA . SER A 1 95 ? 5.503 7.888 12.926 1.00 91.69 95 SER A CA 1
ATOM 793 C C . SER A 1 95 ? 7.026 7.825 13.025 1.00 91.69 95 SER A C 1
ATOM 795 O O . SER A 1 95 ? 7.720 8.325 12.143 1.00 91.69 95 SER A O 1
ATOM 797 N N . THR A 1 96 ? 7.559 7.205 14.081 1.00 93.94 96 THR A N 1
ATOM 798 C CA . THR A 1 96 ? 9.011 7.040 14.239 1.00 93.94 96 THR A CA 1
ATOM 799 C C . THR A 1 96 ? 9.559 6.071 13.194 1.00 93.94 96 THR A C 1
ATOM 801 O O . THR A 1 96 ? 10.569 6.359 12.555 1.00 93.94 96 THR A O 1
ATOM 804 N N . TRP A 1 97 ? 8.857 4.961 12.952 1.00 95.81 97 TRP A N 1
ATOM 805 C CA . TRP A 1 97 ? 9.205 3.999 11.906 1.00 95.81 97 TRP A CA 1
ATOM 806 C C . TRP A 1 97 ? 9.253 4.643 10.515 1.00 95.81 97 TRP A C 1
ATOM 808 O O . TRP A 1 97 ? 10.205 4.423 9.764 1.00 95.81 97 TRP A O 1
ATOM 818 N N . LEU A 1 98 ? 8.262 5.477 10.181 1.00 94.62 98 LEU A N 1
ATOM 819 C CA . LEU A 1 98 ? 8.186 6.185 8.906 1.00 94.62 98 LEU A CA 1
ATOM 820 C C . LEU A 1 98 ? 9.418 7.057 8.668 1.00 94.62 98 LEU A C 1
ATOM 822 O O . LEU A 1 98 ? 9.953 7.041 7.560 1.00 94.62 98 LEU A O 1
ATOM 826 N N . ASN A 1 99 ? 9.870 7.793 9.685 1.00 93.06 99 ASN A N 1
ATOM 827 C CA . ASN A 1 99 ? 11.031 8.675 9.564 1.00 93.06 99 ASN A CA 1
ATOM 828 C C . ASN A 1 99 ? 12.276 7.878 9.152 1.00 93.06 99 ASN A C 1
ATOM 830 O O . ASN A 1 99 ? 12.887 8.184 8.129 1.00 93.06 99 ASN A O 1
ATOM 834 N N . HIS A 1 100 ? 12.568 6.774 9.848 1.00 94.81 100 HIS A N 1
ATOM 835 C CA . HIS A 1 100 ? 13.689 5.891 9.502 1.00 94.81 100 HIS A CA 1
ATOM 836 C C . HIS A 1 100 ? 13.562 5.275 8.104 1.00 94.81 100 HIS A C 1
ATOM 838 O O . HIS A 1 100 ? 14.546 5.152 7.371 1.00 94.81 100 HIS A O 1
ATOM 844 N N . GLN A 1 101 ? 12.347 4.887 7.711 1.00 95.19 101 GLN A N 1
ATOM 845 C CA . GLN A 1 101 ? 12.089 4.370 6.369 1.00 95.19 101 GLN A CA 1
ATOM 846 C C . GLN A 1 101 ? 12.361 5.419 5.293 1.00 95.19 101 GLN A C 1
ATOM 848 O O . GLN A 1 101 ? 13.012 5.111 4.294 1.00 95.19 101 GLN A O 1
ATOM 853 N N . ASN A 1 102 ? 11.872 6.643 5.493 1.00 92.69 102 ASN A N 1
ATOM 854 C CA . ASN A 1 102 ? 11.954 7.724 4.519 1.00 92.69 102 ASN A CA 1
ATOM 855 C C . ASN A 1 102 ? 13.382 8.280 4.382 1.00 92.69 102 ASN A C 1
ATOM 857 O O . ASN A 1 102 ? 13.770 8.669 3.283 1.00 92.69 102 ASN A O 1
ATOM 861 N N . GLU A 1 103 ? 14.176 8.248 5.459 1.00 92.50 103 GLU A N 1
ATOM 862 C CA . GLU A 1 103 ? 15.610 8.580 5.452 1.00 92.50 103 GLU A CA 1
ATOM 863 C C . GLU A 1 103 ? 16.429 7.647 4.552 1.00 92.50 103 GLU A C 1
ATOM 865 O O . GLU A 1 103 ? 17.361 8.082 3.878 1.00 92.50 103 GLU A O 1
ATOM 870 N N . LYS A 1 104 ? 16.105 6.348 4.543 1.00 93.94 104 LYS A N 1
ATOM 871 C CA . LYS A 1 104 ? 16.828 5.353 3.737 1.00 93.94 104 LYS A CA 1
ATOM 872 C C . LYS A 1 104 ? 16.277 5.226 2.326 1.00 93.94 104 LYS A C 1
ATOM 874 O O . LYS A 1 104 ? 17.040 5.085 1.372 1.00 93.94 104 LYS A O 1
ATOM 879 N N . HIS A 1 105 ? 14.957 5.250 2.197 1.00 92.00 105 HIS A N 1
ATOM 880 C CA . HIS A 1 105 ? 14.260 5.064 0.938 1.00 92.00 105 HIS A CA 1
ATOM 881 C C . HIS A 1 105 ? 13.000 5.925 0.919 1.00 92.00 105 HIS A C 1
ATOM 883 O O . HIS A 1 105 ? 11.974 5.562 1.505 1.00 92.00 105 HIS A O 1
ATOM 889 N N . SER A 1 106 ? 13.057 7.033 0.186 1.00 92.38 106 SER A N 1
ATOM 890 C CA . SER A 1 106 ? 11.928 7.948 0.061 1.00 92.38 106 SER A CA 1
ATOM 891 C C . SER A 1 106 ? 10.683 7.242 -0.475 1.00 92.38 106 SER A C 1
ATOM 893 O O . SER A 1 106 ? 10.757 6.398 -1.375 1.00 92.38 106 SER A O 1
ATOM 895 N N . PHE A 1 107 ? 9.525 7.581 0.083 1.00 93.56 107 PHE A N 1
ATOM 896 C CA . PHE A 1 107 ? 8.247 7.152 -0.479 1.00 93.56 107 PHE A CA 1
ATOM 897 C C . PHE A 1 107 ? 7.925 7.964 -1.730 1.00 93.56 107 PHE A C 1
ATOM 899 O O . PHE A 1 107 ? 8.366 9.100 -1.887 1.00 93.56 107 PHE A O 1
ATOM 906 N N . SER A 1 108 ? 7.117 7.396 -2.628 1.00 93.06 108 SER A N 1
ATOM 907 C CA . SER A 1 108 ? 6.546 8.193 -3.719 1.00 93.06 108 SER A CA 1
ATOM 908 C C . SER A 1 108 ? 5.684 9.318 -3.150 1.00 93.06 108 SER A C 1
ATOM 910 O O . SER A 1 108 ? 5.686 10.429 -3.669 1.00 93.06 108 SER A O 1
ATOM 912 N N . LEU A 1 109 ? 4.947 9.008 -2.085 1.00 92.94 109 LEU A N 1
ATOM 913 C CA . LEU A 1 109 ? 4.021 9.915 -1.437 1.00 92.94 109 LEU A CA 1
ATOM 914 C C . LEU A 1 109 ? 3.765 9.472 0.008 1.00 92.94 109 LEU A C 1
ATOM 916 O O . LEU A 1 109 ? 3.715 8.266 0.277 1.00 92.94 109 LEU A O 1
ATOM 920 N N . ILE A 1 110 ? 3.541 10.436 0.900 1.00 95.19 110 ILE A N 1
ATOM 921 C CA . ILE A 1 110 ? 3.036 10.202 2.252 1.00 95.19 110 ILE A CA 1
ATOM 922 C C . ILE A 1 110 ? 1.612 10.767 2.337 1.00 95.19 110 ILE A C 1
ATOM 924 O O . ILE A 1 110 ? 1.385 11.944 2.086 1.00 95.19 110 ILE A O 1
ATOM 928 N N . ILE A 1 111 ? 0.640 9.922 2.673 1.00 95.62 111 ILE A N 1
ATOM 929 C CA . ILE A 1 111 ? -0.743 10.326 2.930 1.00 95.62 111 ILE A CA 1
ATOM 930 C C . ILE A 1 111 ? -0.900 10.483 4.436 1.00 95.62 111 ILE A C 1
ATOM 932 O O . ILE A 1 111 ? -0.875 9.489 5.162 1.00 95.62 111 ILE A O 1
ATOM 936 N N . SER A 1 112 ? -1.057 11.716 4.902 1.00 94.69 112 SER A N 1
ATOM 937 C CA . SER A 1 112 ? -1.268 12.047 6.312 1.00 94.69 112 SER A CA 1
ATOM 938 C C . SER A 1 112 ? -2.055 13.353 6.421 1.00 94.69 112 SER A C 1
ATOM 940 O O . SER A 1 112 ? -2.157 14.110 5.459 1.00 94.69 112 SER A O 1
ATOM 942 N N . LYS A 1 113 ? -2.629 13.606 7.598 1.00 89.44 113 LYS A N 1
ATOM 943 C CA . LYS A 1 113 ? -3.201 14.912 7.967 1.00 89.44 113 LYS A CA 1
ATOM 944 C C . LYS A 1 113 ? -2.215 15.807 8.700 1.00 89.44 113 LYS A C 1
ATOM 946 O O . LYS A 1 113 ? -2.511 16.970 8.930 1.00 89.44 113 LYS A O 1
ATOM 951 N N . LYS A 1 114 ? -1.098 15.241 9.156 1.00 85.19 114 LYS A N 1
ATOM 952 C CA . LYS A 1 114 ? -0.067 15.995 9.860 1.00 85.19 114 LYS A CA 1
ATOM 953 C C . LYS A 1 114 ? 0.651 16.872 8.843 1.00 85.19 114 LYS A C 1
ATOM 955 O O . LYS A 1 114 ? 0.950 16.402 7.743 1.00 85.19 114 LYS A O 1
ATOM 960 N N . ASP A 1 115 ? 0.947 18.107 9.220 1.00 72.00 115 ASP A N 1
ATOM 961 C CA . ASP A 1 115 ? 1.737 19.001 8.380 1.00 72.00 115 ASP A CA 1
ATOM 962 C C . ASP A 1 115 ? 3.136 18.409 8.141 1.00 72.00 115 ASP A C 1
ATOM 964 O O . ASP A 1 115 ? 3.752 17.832 9.042 1.00 72.00 115 ASP A O 1
ATOM 968 N N . GLY A 1 116 ? 3.629 18.517 6.908 1.00 68.88 116 GLY A N 1
ATOM 969 C CA . GLY A 1 116 ? 4.958 18.054 6.514 1.00 68.88 116 GLY A CA 1
ATOM 970 C C . GLY A 1 116 ? 5.209 18.245 5.019 1.00 68.88 116 GLY A C 1
ATOM 971 O O . GLY A 1 116 ? 4.286 18.114 4.219 1.00 68.88 116 GLY A O 1
ATOM 972 N N . ASP A 1 117 ? 6.462 18.510 4.639 1.00 62.59 117 ASP A N 1
ATOM 973 C CA . ASP A 1 117 ? 6.852 18.947 3.283 1.00 62.59 117 ASP A CA 1
ATOM 974 C C . ASP A 1 117 ? 6.463 17.985 2.141 1.00 62.59 117 ASP A C 1
ATOM 976 O O . ASP A 1 117 ? 6.409 18.393 0.985 1.00 62.59 117 ASP A O 1
ATOM 980 N N . ASN A 1 118 ? 6.178 16.713 2.443 1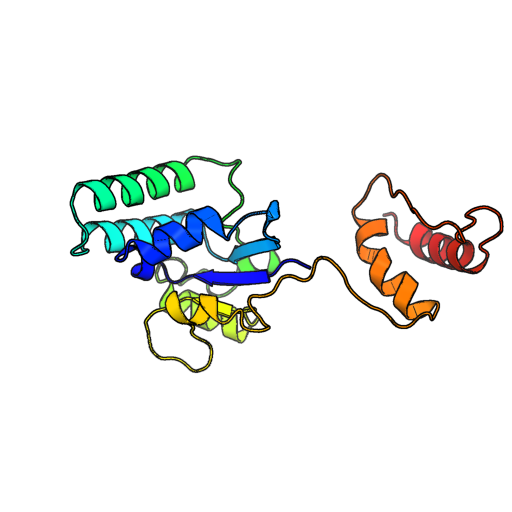.00 71.88 118 ASN A N 1
ATOM 981 C CA . ASN A 1 118 ? 5.790 15.686 1.463 1.00 71.88 118 ASN A CA 1
ATOM 982 C C . ASN A 1 118 ? 4.475 14.966 1.808 1.00 71.88 118 ASN A C 1
ATOM 984 O O . ASN A 1 118 ? 4.176 13.909 1.236 1.00 71.88 118 ASN A O 1
ATOM 988 N N . ASN A 1 119 ? 3.706 15.515 2.748 1.00 88.12 119 ASN A N 1
ATOM 989 C CA . ASN A 1 119 ? 2.422 14.955 3.138 1.00 88.12 119 ASN A CA 1
ATOM 990 C C . ASN A 1 119 ? 1.327 15.501 2.227 1.00 88.12 119 ASN A C 1
ATOM 992 O O . ASN A 1 119 ? 1.298 16.694 1.932 1.00 88.12 119 ASN A O 1
ATOM 996 N N . ILE A 1 120 ? 0.412 14.630 1.804 1.00 91.75 120 ILE A N 1
ATOM 997 C CA . ILE A 1 120 ? -0.818 15.060 1.145 1.00 91.75 120 ILE A CA 1
ATOM 998 C C . ILE A 1 120 ? -2.050 14.505 1.843 1.00 91.75 120 ILE A C 1
ATOM 1000 O O . ILE A 1 120 ? -2.057 13.378 2.353 1.00 91.75 120 ILE A O 1
ATOM 1004 N N . THR A 1 121 ? -3.116 15.292 1.813 1.00 92.81 121 THR A N 1
ATOM 1005 C CA . THR A 1 121 ? -4.422 14.913 2.338 1.00 92.81 121 THR A CA 1
ATOM 1006 C C . THR A 1 121 ? -5.257 14.170 1.294 1.00 92.81 121 THR A C 1
ATOM 1008 O O . THR A 1 121 ? -4.880 14.046 0.125 1.00 92.81 121 THR A O 1
ATOM 1011 N N . CYS A 1 122 ? -6.410 13.641 1.711 1.00 89.38 122 CYS A N 1
ATOM 1012 C CA . CYS A 1 122 ? -7.320 12.955 0.794 1.00 89.38 122 CYS A CA 1
ATOM 1013 C C . CYS A 1 122 ? -7.884 13.905 -0.277 1.00 89.38 122 CYS A C 1
ATOM 1015 O O . CYS A 1 122 ? -8.155 13.476 -1.395 1.00 89.38 122 CYS A O 1
ATOM 1017 N N . GLU A 1 123 ? -8.051 15.184 0.050 1.00 88.75 123 GLU A N 1
ATOM 1018 C CA . GLU A 1 123 ? -8.596 16.204 -0.846 1.00 88.75 123 GLU A CA 1
ATOM 1019 C C . GLU A 1 123 ? -7.613 16.522 -1.973 1.00 88.75 123 GLU A C 1
ATOM 1021 O O . GLU A 1 123 ? -8.005 16.539 -3.137 1.00 88.75 123 GLU A O 1
ATOM 1026 N N . GLN A 1 124 ? -6.330 16.673 -1.632 1.00 90.19 124 GLN A N 1
ATOM 1027 C CA . GLN A 1 124 ? -5.248 16.981 -2.575 1.00 90.19 124 GLN A CA 1
ATOM 1028 C C . GLN A 1 124 ? -4.972 15.843 -3.569 1.00 90.19 124 GLN A C 1
ATOM 1030 O O . GLN A 1 124 ? -4.385 16.055 -4.626 1.00 90.19 124 GLN A O 1
ATOM 1035 N N . ILE A 1 125 ? -5.401 14.614 -3.261 1.00 90.25 125 ILE A N 1
ATOM 1036 C CA . ILE A 1 125 ? -5.296 13.484 -4.195 1.00 90.25 125 ILE A CA 1
ATOM 1037 C C . ILE A 1 125 ? -6.154 13.700 -5.445 1.00 90.25 125 ILE A C 1
ATOM 1039 O O . ILE A 1 125 ? -5.798 13.193 -6.511 1.00 90.25 125 ILE A O 1
ATOM 1043 N N . ASN A 1 126 ? -7.256 14.449 -5.332 1.00 85.88 126 ASN A N 1
ATOM 1044 C CA . ASN A 1 126 ? -8.146 14.724 -6.460 1.00 85.88 126 ASN A CA 1
ATOM 1045 C C . ASN A 1 126 ? -7.482 15.590 -7.539 1.00 85.88 126 ASN A C 1
ATOM 1047 O O . ASN A 1 126 ? -7.881 15.508 -8.695 1.00 85.88 126 ASN A O 1
ATOM 1051 N N . ASP A 1 127 ? -6.437 16.341 -7.185 1.00 88.62 127 ASP A N 1
ATOM 1052 C CA . ASP A 1 127 ? -5.633 17.125 -8.131 1.00 88.62 127 ASP A CA 1
ATOM 1053 C C . ASP A 1 127 ? -4.626 16.259 -8.912 1.00 88.62 127 ASP A C 1
ATOM 1055 O O . ASP A 1 127 ? -3.816 16.770 -9.683 1.00 88.62 127 ASP A O 1
ATOM 1059 N N . GLU A 1 128 ? -4.653 14.938 -8.696 1.00 87.50 128 GLU A N 1
ATOM 1060 C CA . GLU A 1 128 ? -3.798 13.939 -9.336 1.00 87.50 128 GLU A CA 1
ATOM 1061 C C . GLU A 1 128 ? -2.309 14.333 -9.360 1.00 87.50 128 GLU A C 1
ATOM 1063 O O . GLU A 1 128 ? -1.687 14.406 -10.427 1.00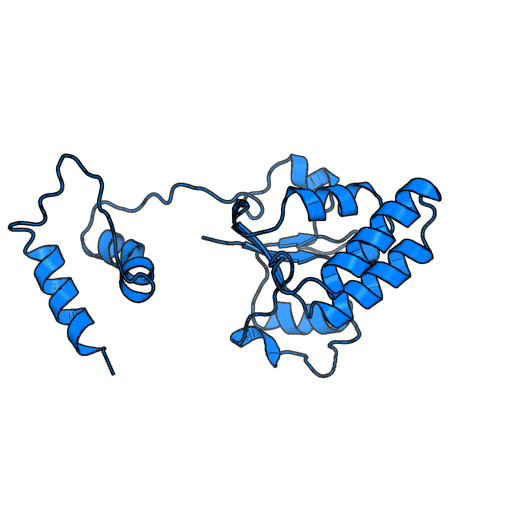 87.50 128 GLU A O 1
ATOM 1068 N N . PRO A 1 129 ? -1.680 14.557 -8.189 1.00 88.88 129 PRO A N 1
ATOM 1069 C CA . PRO A 1 129 ? -0.295 14.994 -8.155 1.00 88.88 129 PRO A CA 1
ATOM 1070 C C . PRO A 1 129 ? 0.611 13.962 -8.841 1.00 88.88 129 PRO A C 1
ATOM 1072 O O . PRO A 1 129 ? 0.375 12.751 -8.809 1.00 88.88 129 PRO A O 1
ATOM 1075 N N . ARG A 1 130 ? 1.691 14.428 -9.476 1.00 87.88 130 ARG A N 1
ATOM 1076 C CA . ARG A 1 130 ? 2.558 13.596 -10.337 1.00 87.88 130 ARG A CA 1
ATOM 1077 C C . ARG A 1 130 ? 3.049 12.308 -9.661 1.00 87.88 130 ARG A C 1
ATOM 1079 O O . ARG A 1 130 ? 3.259 11.288 -10.319 1.00 87.88 130 ARG A O 1
ATOM 1086 N N . ASN A 1 131 ? 3.268 12.346 -8.353 1.00 88.62 131 ASN A N 1
ATOM 1087 C CA . ASN A 1 131 ? 3.705 11.205 -7.557 1.00 88.62 131 ASN A CA 1
ATOM 1088 C C . ASN A 1 131 ? 2.582 10.209 -7.201 1.00 88.62 131 ASN A C 1
ATOM 1090 O O . ASN A 1 131 ? 2.889 9.052 -6.906 1.00 88.62 131 ASN A O 1
ATOM 1094 N N . TRP A 1 132 ? 1.314 10.608 -7.322 1.00 91.00 132 TRP A N 1
ATOM 1095 C CA . TRP A 1 132 ? 0.128 9.752 -7.235 1.00 91.00 132 TRP A CA 1
ATOM 1096 C C . TRP A 1 132 ? -0.214 9.051 -8.558 1.00 91.00 132 TRP A C 1
ATOM 1098 O O . TRP A 1 132 ? -0.705 7.915 -8.555 1.00 91.00 132 TRP A O 1
ATOM 1108 N N . VAL A 1 133 ? 0.049 9.700 -9.695 1.00 89.31 133 VAL A N 1
ATOM 1109 C CA . VAL A 1 133 ? -0.258 9.156 -11.026 1.00 89.31 133 VAL A CA 1
ATOM 1110 C C . VAL A 1 133 ? 0.608 7.927 -11.329 1.00 89.31 133 VAL A C 1
ATOM 1112 O O . VAL A 1 133 ? 1.840 7.949 -11.239 1.00 89.31 133 VAL A O 1
ATOM 1115 N N . VAL A 1 134 ? -0.053 6.832 -11.715 1.00 86.38 134 VAL A N 1
ATOM 1116 C CA . VAL A 1 134 ? 0.585 5.606 -12.210 1.00 86.38 134 VAL A CA 1
ATOM 1117 C C . VAL A 1 134 ? 0.322 5.527 -13.705 1.00 86.38 134 VAL A C 1
ATOM 1119 O O . VAL A 1 134 ? -0.763 5.136 -14.123 1.00 86.38 134 VAL A O 1
ATOM 1122 N N . SER A 1 135 ? 1.305 5.926 -14.514 1.00 79.44 135 SER A N 1
ATOM 1123 C CA . SER A 1 135 ? 1.156 5.850 -15.967 1.00 79.44 135 SER A CA 1
ATOM 1124 C C . SER A 1 135 ? 1.162 4.385 -16.425 1.00 79.44 135 SER A C 1
ATOM 1126 O O . SER A 1 135 ? 2.098 3.655 -16.068 1.00 79.44 135 SER A O 1
ATOM 1128 N N . PRO A 1 136 ? 0.174 3.948 -17.229 1.00 73.38 136 PRO A N 1
ATOM 1129 C CA . PRO A 1 136 ? 0.206 2.634 -17.868 1.00 73.38 136 PRO A CA 1
ATOM 1130 C C . PRO A 1 136 ? 1.280 2.570 -18.963 1.00 73.38 136 PRO A C 1
ATOM 1132 O O . PRO A 1 136 ? 1.761 1.490 -19.295 1.00 73.38 136 PRO A O 1
ATOM 1135 N N . THR A 1 137 ? 1.687 3.730 -19.484 1.00 76.69 137 THR A N 1
ATOM 1136 C CA . THR A 1 137 ? 2.636 3.855 -20.588 1.00 76.69 137 THR A CA 1
ATOM 1137 C C . THR A 1 137 ? 3.919 4.513 -20.105 1.00 76.69 137 THR A C 1
ATOM 1139 O O . THR A 1 137 ? 3.898 5.573 -19.474 1.00 76.69 137 THR A O 1
ATOM 1142 N N . TYR A 1 138 ? 5.052 3.896 -20.423 1.00 73.50 138 TYR A N 1
ATOM 1143 C CA . TYR A 1 138 ? 6.371 4.470 -20.205 1.00 73.50 138 TYR A CA 1
ATOM 1144 C C . TYR A 1 138 ? 7.019 4.734 -21.562 1.00 73.50 138 TYR A C 1
ATOM 1146 O O . TYR A 1 138 ? 7.356 3.801 -22.290 1.00 73.50 138 TYR A O 1
ATOM 1154 N N . SER A 1 139 ? 7.130 6.012 -21.922 1.00 81.62 139 SER A N 1
ATOM 1155 C CA . SER A 1 139 ? 7.785 6.428 -23.159 1.00 81.62 139 SER A CA 1
ATOM 1156 C C . SER A 1 139 ? 9.293 6.424 -22.965 1.00 81.62 139 SER A C 1
ATOM 1158 O O . SER A 1 139 ? 9.806 7.055 -22.044 1.00 81.62 139 SER A O 1
ATOM 1160 N N . ILE A 1 140 ? 9.989 5.753 -23.872 1.00 83.00 140 ILE A N 1
ATOM 1161 C CA . ILE A 1 140 ? 11.447 5.694 -23.920 1.00 83.00 140 ILE A CA 1
ATOM 1162 C C . ILE A 1 140 ? 11.956 6.252 -25.240 1.00 83.00 140 ILE A C 1
ATOM 1164 O O . ILE A 1 140 ? 11.243 6.270 -26.249 1.00 83.00 140 ILE A O 1
ATOM 1168 N N . SER A 1 141 ? 13.220 6.665 -25.253 1.00 84.56 141 SER A N 1
ATOM 1169 C CA . SER A 1 141 ? 13.893 6.957 -26.515 1.00 84.56 141 SER A CA 1
ATOM 1170 C C . SER A 1 141 ? 14.029 5.670 -27.331 1.00 84.56 141 SER A C 1
ATOM 1172 O O . SER A 1 141 ? 14.352 4.614 -26.793 1.00 84.56 141 SER A O 1
ATOM 1174 N N . LYS A 1 142 ? 13.817 5.748 -28.649 1.00 76.88 142 LYS A N 1
ATOM 1175 C CA . LYS A 1 142 ? 13.870 4.591 -29.566 1.00 76.88 142 LYS A CA 1
ATOM 1176 C C . LYS A 1 142 ? 15.306 4.148 -29.887 1.00 76.88 142 LYS A C 1
ATOM 1178 O O . LYS A 1 142 ? 15.645 3.924 -31.045 1.00 76.88 142 LYS A O 1
ATOM 1183 N N . ASN A 1 143 ? 16.168 4.057 -28.879 1.00 81.88 143 ASN A N 1
ATOM 1184 C CA . ASN A 1 143 ? 17.513 3.512 -29.018 1.00 81.88 143 ASN A CA 1
ATOM 1185 C C . ASN A 1 143 ? 17.603 2.132 -28.351 1.00 81.88 143 ASN A C 1
ATOM 1187 O O . ASN A 1 143 ? 16.805 1.785 -27.482 1.00 81.88 143 ASN A O 1
ATOM 1191 N N . ALA A 1 144 ? 18.577 1.329 -28.782 1.00 73.31 144 ALA A N 1
ATOM 1192 C CA . ALA A 1 144 ? 18.693 -0.058 -28.345 1.00 73.31 144 ALA A CA 1
ATOM 1193 C C . ALA A 1 144 ? 18.907 -0.205 -26.828 1.00 73.31 144 ALA A C 1
ATOM 1195 O O . ALA A 1 144 ? 18.384 -1.152 -26.249 1.00 73.31 144 ALA A O 1
ATOM 1196 N N . SER A 1 145 ? 19.649 0.711 -26.190 1.00 77.81 145 SER A N 1
ATOM 1197 C CA . SER A 1 145 ? 19.923 0.636 -24.748 1.00 77.81 145 SER A CA 1
ATOM 1198 C C . SER A 1 145 ? 18.650 0.849 -23.941 1.00 77.81 145 SER A C 1
ATOM 1200 O O . SER A 1 145 ? 18.281 -0.011 -23.153 1.00 77.81 145 SER A O 1
ATOM 1202 N N . GLU A 1 146 ? 17.931 1.936 -24.218 1.00 81.06 146 GLU A N 1
ATOM 1203 C CA . GLU A 1 146 ? 16.701 2.310 -23.512 1.00 81.06 146 GLU A CA 1
ATOM 1204 C C . GLU A 1 146 ? 15.603 1.249 -23.661 1.00 81.06 146 GLU A C 1
ATOM 1206 O O . GLU A 1 146 ? 14.927 0.906 -22.692 1.00 81.06 146 GLU A O 1
ATOM 1211 N N . ILE A 1 147 ? 15.456 0.664 -24.859 1.00 78.06 147 ILE A N 1
ATOM 1212 C CA . ILE A 1 147 ? 14.508 -0.436 -25.092 1.00 78.06 147 ILE A CA 1
ATOM 1213 C C . ILE A 1 147 ? 14.866 -1.641 -24.227 1.00 78.06 147 ILE A C 1
ATOM 1215 O O . ILE A 1 147 ? 13.991 -2.210 -23.576 1.00 78.06 147 ILE A O 1
ATOM 1219 N N . VAL A 1 148 ? 16.142 -2.030 -24.210 1.00 78.38 148 VAL A N 1
ATOM 1220 C CA . VAL A 1 148 ? 16.608 -3.178 -23.428 1.00 78.38 148 VAL A CA 1
ATOM 1221 C C . VAL A 1 148 ? 16.434 -2.924 -21.940 1.00 78.38 148 VAL A C 1
ATOM 1223 O O . VAL A 1 148 ? 15.901 -3.788 -21.252 1.00 78.38 148 VAL A O 1
ATOM 1226 N N . ASP A 1 149 ? 16.837 -1.758 -21.445 1.00 82.00 149 ASP A N 1
ATOM 1227 C CA . ASP A 1 149 ? 16.739 -1.419 -20.028 1.00 82.00 149 ASP A CA 1
ATOM 1228 C C . ASP A 1 149 ? 15.280 -1.395 -19.553 1.00 82.00 149 ASP A C 1
ATOM 1230 O O . ASP A 1 149 ? 14.986 -1.893 -18.464 1.00 82.00 149 ASP A O 1
ATOM 1234 N N . ALA A 1 150 ? 14.348 -0.941 -20.399 1.00 82.56 150 ALA A N 1
ATOM 1235 C CA . ALA A 1 150 ? 12.919 -0.955 -20.099 1.00 82.56 150 ALA A CA 1
ATOM 1236 C C . ALA A 1 150 ? 12.314 -2.371 -20.047 1.00 82.56 150 ALA A C 1
ATOM 1238 O O . ALA A 1 150 ? 11.511 -2.661 -19.158 1.00 82.56 150 ALA A O 1
ATOM 1239 N N . ILE A 1 151 ? 12.688 -3.270 -20.968 1.00 81.06 151 ILE A N 1
ATOM 1240 C CA . ILE A 1 151 ? 12.140 -4.642 -21.006 1.00 81.06 151 ILE A CA 1
ATOM 1241 C C . ILE A 1 151 ? 12.905 -5.624 -20.112 1.00 81.06 151 ILE A C 1
ATOM 1243 O O . ILE A 1 151 ? 12.397 -6.699 -19.802 1.00 81.06 151 ILE A O 1
ATOM 1247 N N . LYS A 1 152 ? 14.124 -5.286 -19.681 1.00 81.31 152 LYS A N 1
ATOM 1248 C CA . LYS A 1 152 ? 15.007 -6.165 -18.900 1.00 81.31 152 LYS A CA 1
ATOM 1249 C C . LYS A 1 152 ? 14.355 -6.715 -17.624 1.00 81.31 152 LYS A C 1
ATOM 1251 O O . LYS A 1 152 ? 14.482 -7.919 -17.405 1.00 81.31 152 LYS A O 1
ATOM 1256 N N . PRO A 1 153 ? 13.652 -5.921 -16.792 1.00 82.31 153 PRO A N 1
ATOM 1257 C CA . PRO A 1 153 ? 12.966 -6.463 -15.620 1.00 82.31 153 PRO A CA 1
ATOM 1258 C C . PRO A 1 153 ? 11.891 -7.485 -16.000 1.00 82.31 153 PRO A C 1
ATOM 1260 O O . PRO A 1 153 ? 11.762 -8.512 -15.342 1.00 82.31 153 PRO A O 1
ATOM 1263 N N . ILE A 1 154 ? 11.165 -7.235 -17.094 1.00 82.06 154 ILE A N 1
ATOM 1264 C CA . ILE A 1 154 ? 10.122 -8.133 -17.603 1.00 82.06 154 ILE A CA 1
ATOM 1265 C C . ILE A 1 154 ? 10.758 -9.446 -18.065 1.00 82.06 154 ILE A C 1
ATOM 1267 O O . ILE A 1 154 ? 10.305 -10.511 -17.661 1.00 82.06 154 ILE A O 1
ATOM 1271 N N . LEU A 1 155 ? 11.855 -9.378 -18.825 1.00 80.50 155 LEU A N 1
ATOM 1272 C CA . LEU A 1 155 ? 12.612 -10.553 -19.271 1.00 80.50 155 LEU A CA 1
ATOM 1273 C C . LEU A 1 155 ? 13.163 -11.400 -18.115 1.00 80.50 155 LEU A C 1
ATOM 1275 O O . LEU A 1 155 ? 13.323 -12.605 -18.275 1.00 80.50 155 LEU A O 1
ATOM 1279 N N . PHE A 1 156 ? 13.510 -10.776 -16.988 1.00 80.94 156 PHE A N 1
ATOM 1280 C CA . PHE A 1 156 ? 14.076 -11.478 -15.835 1.00 80.94 156 PHE A CA 1
ATOM 1281 C C . PHE A 1 156 ? 13.007 -12.132 -14.952 1.00 80.94 156 PHE A C 1
ATOM 1283 O O . PHE A 1 156 ? 13.258 -13.180 -14.367 1.00 80.94 156 PHE A O 1
ATOM 1290 N N . LEU A 1 157 ? 11.836 -11.503 -14.836 1.00 80.31 157 LEU A N 1
ATOM 1291 C CA . LEU A 1 157 ? 10.773 -11.928 -13.922 1.00 80.31 157 LEU A CA 1
ATOM 1292 C C . LEU A 1 157 ? 9.698 -12.801 -14.578 1.00 80.31 157 LEU A C 1
ATOM 1294 O O . LEU A 1 157 ? 8.913 -13.409 -13.857 1.00 80.31 157 LEU A O 1
ATOM 1298 N N . SER A 1 158 ? 9.625 -12.832 -15.910 1.00 78.12 158 SER A N 1
ATOM 1299 C CA . SER A 1 158 ? 8.553 -13.523 -16.635 1.00 78.12 158 SER A CA 1
ATOM 1300 C C . SER A 1 158 ? 9.036 -14.850 -17.207 1.00 78.12 158 SER A C 1
ATOM 1302 O O . SER A 1 158 ? 10.103 -14.913 -17.818 1.00 78.12 158 SER A O 1
ATOM 1304 N N . ASP A 1 159 ? 8.213 -15.889 -17.079 1.00 78.12 159 ASP A N 1
ATOM 1305 C CA . ASP A 1 159 ? 8.438 -17.168 -17.764 1.00 78.12 159 ASP A CA 1
ATOM 1306 C C . ASP A 1 159 ? 8.179 -17.051 -19.275 1.00 78.12 159 ASP A C 1
ATOM 1308 O O . ASP A 1 159 ? 8.843 -17.694 -20.089 1.00 78.12 159 ASP A O 1
ATOM 1312 N N . GLU A 1 160 ? 7.239 -16.181 -19.651 1.00 80.81 160 GLU A N 1
ATOM 1313 C CA . GLU A 1 160 ? 6.838 -15.913 -21.027 1.00 80.81 160 GLU A CA 1
ATOM 1314 C C . GLU A 1 160 ? 6.644 -14.406 -21.246 1.00 80.81 160 GLU A C 1
ATOM 1316 O O . GLU A 1 160 ? 6.166 -13.688 -20.368 1.00 80.81 160 GLU A O 1
ATOM 1321 N N . MET A 1 161 ? 7.015 -13.915 -22.430 1.00 78.25 161 MET A N 1
ATOM 1322 C CA . MET A 1 161 ? 6.824 -12.520 -22.824 1.00 78.25 161 MET A CA 1
ATOM 1323 C C . MET A 1 161 ? 6.289 -12.456 -24.254 1.00 78.25 161 MET A C 1
ATOM 1325 O O . MET A 1 161 ? 6.945 -12.914 -25.191 1.00 78.25 161 MET A O 1
ATOM 1329 N N . ILE A 1 162 ? 5.124 -11.831 -24.421 1.00 80.44 162 ILE A N 1
ATOM 1330 C CA . ILE A 1 162 ? 4.500 -11.597 -25.726 1.00 80.44 162 ILE A CA 1
ATOM 1331 C C . ILE A 1 162 ? 4.837 -10.175 -26.175 1.00 80.44 162 ILE A C 1
ATOM 1333 O O . ILE A 1 162 ? 4.535 -9.207 -25.479 1.00 80.44 162 ILE A O 1
ATOM 1337 N N . ILE A 1 163 ? 5.454 -10.046 -27.349 1.00 78.06 163 ILE A N 1
ATOM 1338 C CA . ILE A 1 163 ? 5.722 -8.750 -27.980 1.00 78.06 163 ILE A CA 1
ATO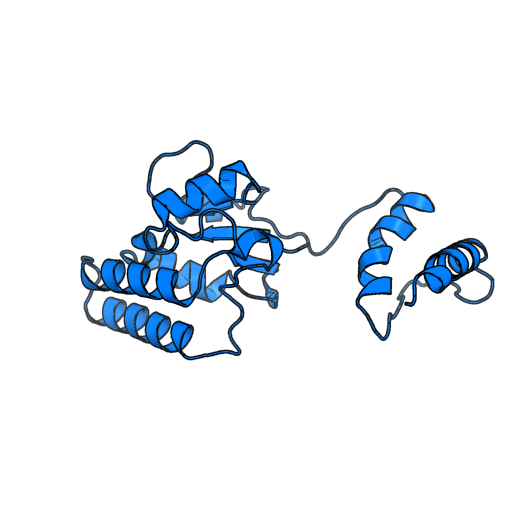M 1339 C C . ILE A 1 163 ? 4.677 -8.534 -29.072 1.00 78.06 163 ILE A C 1
ATOM 1341 O O . ILE A 1 163 ? 4.636 -9.285 -30.044 1.00 78.06 163 ILE A O 1
ATOM 1345 N N . ILE A 1 164 ? 3.844 -7.506 -28.910 1.00 79.44 164 ILE A N 1
ATOM 1346 C CA . ILE A 1 164 ? 2.822 -7.113 -29.885 1.00 79.44 164 ILE A CA 1
ATOM 1347 C C . ILE A 1 164 ? 3.299 -5.842 -30.583 1.00 79.44 164 ILE A C 1
ATOM 1349 O O . ILE A 1 164 ? 3.057 -4.732 -30.116 1.00 79.44 164 ILE A O 1
ATOM 1353 N N . ASP A 1 165 ? 4.008 -6.007 -31.693 1.00 75.62 165 ASP A N 1
ATOM 1354 C CA . ASP A 1 165 ? 4.463 -4.898 -32.528 1.00 75.62 165 ASP A CA 1
ATOM 1355 C C . ASP A 1 165 ? 4.499 -5.358 -33.991 1.00 75.62 165 ASP A C 1
ATOM 1357 O O . ASP A 1 165 ? 5.178 -6.321 -34.345 1.00 75.62 165 ASP A O 1
ATOM 1361 N N . GLN A 1 166 ? 3.739 -4.661 -34.840 1.00 78.44 166 GLN A N 1
ATOM 1362 C CA . GLN A 1 166 ? 3.586 -4.965 -36.268 1.00 78.44 166 GLN A CA 1
ATOM 1363 C C . GLN A 1 166 ? 4.899 -4.873 -37.064 1.00 78.44 166 GLN A C 1
ATOM 1365 O O . GLN A 1 166 ? 5.025 -5.467 -38.135 1.00 78.44 166 GLN A O 1
ATOM 1370 N N . TYR A 1 167 ? 5.885 -4.142 -36.546 1.00 75.19 167 TYR A N 1
ATOM 1371 C CA . TYR A 1 167 ? 7.211 -3.987 -37.135 1.00 75.19 167 TYR A CA 1
ATOM 1372 C C . TYR A 1 167 ? 8.269 -4.835 -36.426 1.00 75.19 167 TYR A C 1
ATOM 1374 O O . TYR A 1 167 ? 9.388 -4.978 -36.928 1.00 75.19 167 TYR A O 1
ATOM 1382 N N . PHE A 1 168 ? 7.934 -5.438 -35.286 1.00 72.44 168 PHE A N 1
ATOM 1383 C CA . PHE A 1 168 ? 8.852 -6.286 -34.549 1.00 72.44 168 PHE A CA 1
ATOM 1384 C C . PHE A 1 168 ? 8.876 -7.695 -35.132 1.00 72.44 168 PHE A C 1
ATOM 1386 O O . PHE A 1 168 ? 7.925 -8.468 -35.035 1.00 72.44 168 PHE A O 1
ATOM 1393 N N . ARG A 1 169 ? 10.017 -8.066 -35.712 1.00 68.38 169 ARG A N 1
ATOM 1394 C CA . ARG A 1 169 ? 10.273 -9.430 -36.179 1.00 68.38 169 ARG A CA 1
ATOM 1395 C C . ARG A 1 169 ? 11.315 -10.078 -35.282 1.00 68.38 169 ARG A C 1
ATOM 1397 O O . ARG A 1 169 ? 12.467 -9.657 -35.264 1.00 68.38 169 ARG A O 1
ATOM 1404 N N . LEU A 1 170 ? 10.910 -11.111 -34.539 1.00 64.06 170 LEU A N 1
ATOM 1405 C CA . LEU A 1 170 ? 11.827 -11.884 -33.691 1.00 64.06 170 LEU A CA 1
ATOM 1406 C C . LEU A 1 170 ? 12.900 -12.580 -34.544 1.00 64.06 170 LEU A C 1
ATOM 1408 O O . LEU A 1 170 ? 14.090 -12.573 -34.213 1.00 64.06 170 LEU A O 1
ATOM 1412 N N . ALA A 1 171 ? 12.476 -13.140 -35.679 1.00 57.38 171 ALA A N 1
ATOM 1413 C CA . ALA A 1 171 ? 13.375 -13.650 -36.697 1.00 57.38 171 ALA A CA 1
ATOM 1414 C C . ALA A 1 171 ? 14.213 -12.484 -37.252 1.00 57.38 171 ALA A C 1
ATOM 1416 O O . ALA A 1 171 ? 13.672 -11.534 -37.811 1.00 57.38 171 ALA A O 1
ATOM 1417 N N . ASN A 1 172 ? 15.535 -12.583 -37.093 1.00 64.06 172 ASN A N 1
ATOM 1418 C CA . ASN A 1 172 ? 16.553 -11.632 -37.573 1.00 64.06 172 ASN A CA 1
ATOM 1419 C C . ASN A 1 172 ? 16.751 -10.344 -36.752 1.00 64.06 172 ASN A C 1
ATOM 1421 O O . ASN A 1 172 ? 17.455 -9.442 -37.201 1.00 64.06 172 ASN A O 1
ATOM 1425 N N . ASN A 1 173 ? 16.244 -10.267 -35.515 1.00 72.06 173 ASN A N 1
ATOM 1426 C CA . ASN A 1 173 ? 16.602 -9.172 -34.607 1.00 72.06 173 ASN A CA 1
ATOM 1427 C C . ASN A 1 173 ? 17.957 -9.438 -33.918 1.00 72.06 173 ASN A C 1
ATOM 1429 O O . ASN A 1 173 ? 18.029 -9.930 -32.789 1.00 72.06 173 ASN A O 1
ATOM 1433 N N . GLU A 1 174 ? 19.051 -9.136 -34.620 1.00 71.25 174 GLU A N 1
ATOM 1434 C CA . GLU A 1 174 ? 20.421 -9.339 -34.121 1.00 71.25 174 GLU A CA 1
ATOM 1435 C C . GLU A 1 174 ? 20.730 -8.534 -32.852 1.00 71.25 174 GLU A C 1
ATOM 1437 O O . GLU A 1 174 ? 21.515 -8.979 -32.011 1.00 71.25 174 GLU A O 1
ATOM 1442 N N . VAL A 1 175 ? 20.069 -7.387 -32.671 1.00 70.12 175 VAL A N 1
ATOM 1443 C CA . VAL A 1 175 ? 20.165 -6.571 -31.456 1.00 70.12 175 VAL A CA 1
ATOM 1444 C C . VAL A 1 175 ? 19.631 -7.375 -30.272 1.00 70.12 175 VAL A C 1
ATOM 1446 O O . VAL A 1 175 ? 20.384 -7.686 -29.349 1.00 70.12 175 VAL A O 1
ATOM 1449 N N . LEU A 1 176 ? 18.377 -7.825 -30.339 1.00 70.56 176 LEU A N 1
ATOM 1450 C CA . LEU A 1 176 ? 17.762 -8.630 -29.285 1.00 70.56 176 LEU A CA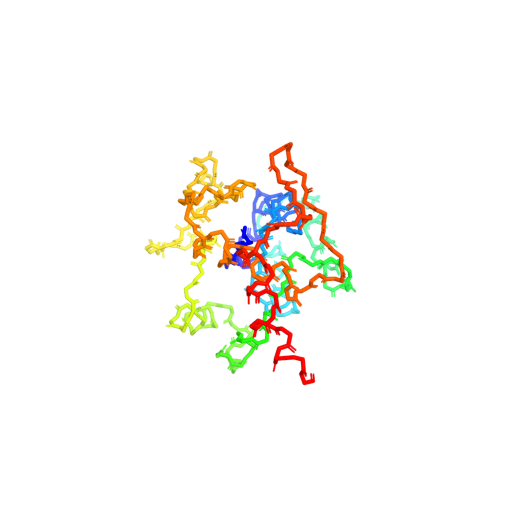 1
ATOM 1451 C C . LEU A 1 176 ? 18.538 -9.928 -29.023 1.00 70.56 176 LEU A C 1
ATOM 1453 O O . LEU A 1 176 ? 18.776 -10.270 -27.867 1.00 70.56 176 LEU A O 1
ATOM 1457 N N . LYS A 1 177 ? 18.997 -10.631 -30.069 1.00 72.94 177 LYS A N 1
ATOM 1458 C CA . LYS A 1 177 ? 19.807 -11.855 -29.915 1.00 72.94 177 LYS A CA 1
ATOM 1459 C C . LYS A 1 177 ? 21.108 -11.597 -29.152 1.00 72.94 177 LYS A C 1
ATOM 1461 O O . LYS A 1 177 ? 21.459 -12.392 -28.278 1.00 72.94 177 LYS A O 1
ATOM 1466 N N . LYS A 1 178 ? 21.832 -10.512 -29.459 1.00 70.94 178 LYS A N 1
ATOM 1467 C CA . LYS A 1 178 ? 23.061 -10.133 -28.738 1.00 70.94 178 LYS A CA 1
ATOM 1468 C C . LYS A 1 178 ? 22.778 -9.864 -27.260 1.00 70.94 178 LYS A C 1
ATOM 1470 O O . LYS A 1 178 ? 23.530 -10.336 -26.407 1.00 70.94 178 LYS A O 1
ATOM 1475 N N . TYR A 1 179 ? 21.676 -9.187 -26.949 1.00 69.00 179 TYR A N 1
ATOM 1476 C CA . TYR A 1 179 ? 21.295 -8.916 -25.564 1.00 69.00 179 TYR A CA 1
ATOM 1477 C C . TYR A 1 179 ? 20.830 -10.177 -24.825 1.00 69.00 179 TYR A C 1
ATOM 1479 O O . TYR A 1 179 ? 21.350 -10.462 -23.750 1.00 69.00 179 TYR A O 1
ATOM 1487 N N . LEU A 1 180 ? 19.968 -11.012 -25.415 1.00 70.38 180 LEU A N 1
ATOM 1488 C CA . LEU A 1 180 ? 19.557 -12.292 -24.816 1.00 70.38 180 LEU A CA 1
ATOM 1489 C C . LEU A 1 180 ? 20.757 -13.209 -24.523 1.00 70.38 180 LEU A C 1
ATOM 1491 O O . LEU A 1 180 ? 20.801 -13.851 -23.475 1.00 70.38 180 LEU A O 1
ATOM 1495 N N . LYS A 1 181 ? 21.769 -13.239 -25.404 1.00 70.56 181 LYS A N 1
ATOM 1496 C CA . LYS A 1 181 ? 23.029 -13.968 -25.162 1.00 70.56 181 LYS A CA 1
ATOM 1497 C C . LYS A 1 181 ? 23.818 -13.402 -23.976 1.00 70.56 181 LYS A C 1
ATOM 1499 O O . LYS A 1 181 ? 24.373 -14.178 -23.203 1.00 70.56 181 LYS A O 1
ATOM 1504 N N . ARG A 1 182 ? 23.845 -12.076 -23.804 1.00 66.50 182 ARG A N 1
ATOM 1505 C CA . ARG A 1 182 ? 24.495 -11.412 -22.661 1.00 66.50 182 ARG A CA 1
ATOM 1506 C C . ARG A 1 182 ? 23.807 -11.749 -21.332 1.00 66.50 182 ARG A C 1
ATOM 1508 O O . ARG A 1 182 ? 24.499 -11.904 -20.333 1.00 66.50 182 ARG A O 1
ATOM 1515 N N . TYR A 1 183 ? 22.483 -11.922 -21.330 1.00 62.56 183 TYR A N 1
ATOM 1516 C CA . TYR A 1 183 ? 21.705 -12.217 -20.118 1.00 62.56 183 TYR A CA 1
ATOM 1517 C C . TYR A 1 183 ? 21.560 -13.712 -19.795 1.00 62.56 183 TYR A C 1
ATOM 1519 O O . TYR A 1 183 ? 21.512 -14.061 -18.619 1.00 62.56 183 TYR A O 1
ATOM 1527 N N . LYS A 1 184 ? 21.610 -14.621 -20.784 1.00 56.72 184 LYS A N 1
ATOM 1528 C CA . LYS A 1 184 ? 21.691 -16.078 -20.526 1.00 56.72 184 LYS A CA 1
ATOM 1529 C C . LYS A 1 184 ? 22.913 -16.482 -19.689 1.00 56.72 184 LYS A C 1
ATOM 1531 O O . LYS A 1 184 ? 22.890 -17.538 -19.070 1.00 56.72 184 LYS A O 1
ATOM 1536 N N . LYS A 1 185 ? 23.952 -15.643 -19.639 1.00 49.97 185 LYS A N 1
ATOM 1537 C CA . LYS A 1 185 ? 25.163 -15.864 -18.834 1.00 49.97 185 LYS A CA 1
ATOM 1538 C C . LYS A 1 185 ? 24.953 -15.695 -17.315 1.00 49.97 185 LYS A C 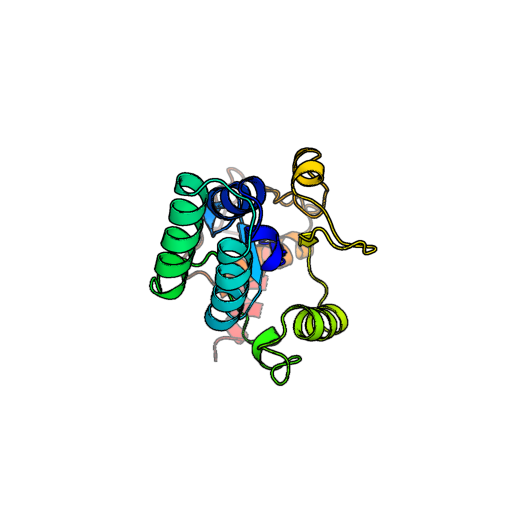1
ATOM 1540 O O . LYS A 1 185 ? 25.880 -15.975 -16.569 1.00 49.97 185 LYS A O 1
ATOM 1545 N N . TYR A 1 186 ? 23.768 -15.253 -16.874 1.00 46.72 186 TYR A N 1
ATOM 1546 C CA . TYR A 1 186 ? 23.434 -14.977 -15.467 1.00 46.72 186 TYR A CA 1
ATOM 1547 C C . TYR A 1 186 ? 22.339 -15.893 -14.883 1.00 46.72 186 TYR A C 1
ATOM 1549 O O . TYR A 1 186 ? 21.819 -15.600 -13.810 1.00 46.72 186 TYR A O 1
ATOM 1557 N N . LYS A 1 187 ? 21.988 -17.003 -15.553 1.00 39.22 187 LYS A N 1
ATOM 1558 C CA . LYS A 1 187 ? 21.271 -18.103 -14.886 1.00 39.22 187 LYS A CA 1
ATOM 1559 C C . LYS A 1 187 ? 22.278 -18.867 -14.011 1.00 39.22 187 LYS A C 1
ATOM 1561 O O . LYS A 1 187 ? 23.042 -19.665 -14.550 1.00 39.22 187 LYS A O 1
ATOM 1566 N N . ILE A 1 188 ? 22.302 -18.559 -12.712 1.00 34.75 188 ILE A N 1
ATOM 1567 C CA . ILE A 1 188 ? 22.805 -19.437 -11.639 1.00 34.75 188 ILE A CA 1
ATOM 1568 C C . ILE A 1 188 ? 21.592 -20.171 -11.079 1.00 34.75 188 ILE A C 1
ATOM 1570 O O . ILE A 1 188 ? 20.569 -19.479 -10.863 1.00 34.75 188 ILE A O 1
#

pLDDT: mean 86.62, std 11.8, range [34.75, 97.56]

Organism: Pectobacterium carotovorum subsp. carotovorum (strain PC1) (NCBI:txid561230)

Radius of gyration: 20.64 Å; chains: 1; bounding box: 48×38×56 Å

Secondary structure (DSSP, 8-state):
--EEEEE-GGGGGSHHHHHHHHHH-BGGGTEEEES-HHHHHHHHHHHHHHS-S-HHHHHHHHHHHHHHHH-SS-TTEE--HHHHTTTGGGTT-HHHHHHHHHHHS--SEEE-SS--TTEE-TTGGGG--TTT---S-----SSHHHHHHHHHHHHHH-S------TT--STT-HHHHHHHHHHHTT--

Sequence (188 aa):
MYKEIAFDPECMAEYEYYTLLKQSFGFEKGRYVIASKKEWTKEAFRAAKASGISPVKRRSVTNYLNKLQKEKKRNQILLPTYRKDIGAEYIENWSTWLNHQNEKHSFSLIISKKDGDNNITCEQINDEPRNWVVSPTYSISKNASEIVDAIKPILFLSDEMIIIDQYFRLANNEVLKKYLKRYKKYKI